Protein AF-A0A661P153-F1 (afdb_monomer)

Sequence (189 aa):
MDIILSEADSEIFELLLNVVQIDEQINGIKKAMRARNAKKKALNEKIRRLRDALANSSAKDPDDLVYVAGGLKSPGDQAKSIYADNKEKQHNLEKEWKDNYYGPEFLNGVNPHASDEKLNEMGYFRMKEVEAELENLKTQLDDLNTGSQLEMLTLQQLHNYRNQNTVGATNLLSTRHRTAMKILEGWKG

pLDDT: mean 75.72, std 19.64, range [34.59, 96.12]

Structure (mmCIF, N/CA/C/O backbone):
data_AF-A0A661P153-F1
#
_entry.id   AF-A0A661P153-F1
#
loop_
_atom_site.group_PDB
_atom_site.id
_atom_site.type_symbol
_atom_site.label_atom_id
_atom_site.label_alt_id
_atom_site.label_comp_id
_atom_site.label_asym_id
_atom_site.label_entity_id
_atom_site.label_seq_id
_atom_site.pdbx_PDB_ins_code
_atom_site.Cartn_x
_atom_site.Cartn_y
_atom_site.Cartn_z
_atom_site.occupancy
_atom_site.B_iso_or_equiv
_atom_site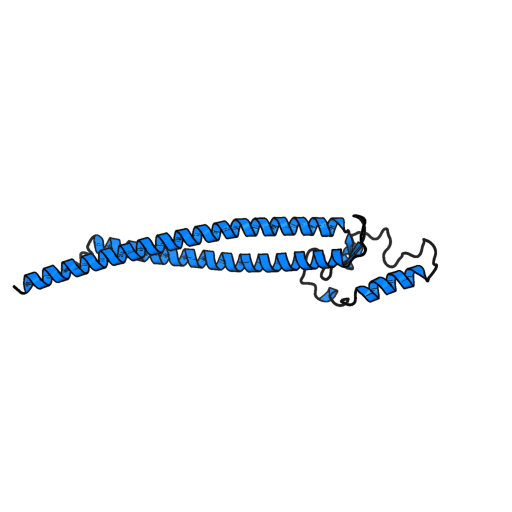.auth_seq_id
_atom_site.auth_comp_id
_atom_site.auth_asym_id
_atom_site.auth_atom_id
_atom_site.pdbx_PDB_model_num
ATOM 1 N N . MET A 1 1 ? 44.962 -3.590 -34.228 1.00 40.31 1 MET A N 1
ATOM 2 C CA . MET A 1 1 ? 43.585 -3.374 -34.712 1.00 40.31 1 MET A CA 1
ATOM 3 C C . MET A 1 1 ? 42.781 -3.097 -33.465 1.00 40.31 1 MET A C 1
ATOM 5 O O . MET A 1 1 ? 42.304 -4.028 -32.829 1.00 40.31 1 MET A O 1
ATOM 9 N N . ASP A 1 2 ? 42.821 -1.843 -33.023 1.00 37.75 2 ASP A N 1
ATOM 10 C CA . ASP A 1 2 ? 42.196 -1.448 -31.768 1.00 37.75 2 ASP A CA 1
ATOM 11 C C . ASP A 1 2 ? 40.685 -1.538 -31.928 1.00 37.75 2 ASP A C 1
ATOM 13 O O . ASP A 1 2 ? 40.119 -1.064 -32.916 1.00 37.75 2 ASP A O 1
ATOM 17 N N . ILE A 1 3 ? 40.047 -2.216 -30.978 1.00 44.72 3 ILE A N 1
ATOM 18 C CA . ILE A 1 3 ? 38.597 -2.315 -30.883 1.00 44.72 3 ILE A CA 1
ATOM 19 C C . ILE A 1 3 ? 38.113 -0.921 -30.485 1.00 44.72 3 ILE A C 1
ATOM 21 O O . ILE A 1 3 ? 37.990 -0.599 -29.307 1.00 44.72 3 ILE A O 1
ATOM 25 N N . ILE A 1 4 ? 37.885 -0.064 -31.478 1.00 49.19 4 ILE A N 1
ATOM 26 C CA . ILE A 1 4 ? 37.091 1.142 -31.291 1.00 49.19 4 ILE A CA 1
ATOM 27 C C . ILE A 1 4 ? 35.664 0.633 -31.098 1.00 49.19 4 ILE A C 1
ATOM 29 O O . ILE A 1 4 ? 34.949 0.394 -32.071 1.00 49.19 4 ILE A O 1
ATOM 33 N N . LEU A 1 5 ? 35.270 0.407 -29.840 1.00 53.66 5 LEU A N 1
ATOM 34 C CA . LEU A 1 5 ? 33.863 0.489 -29.459 1.00 53.66 5 LEU A CA 1
ATOM 35 C C . LEU A 1 5 ? 33.395 1.840 -29.982 1.00 53.66 5 LEU A C 1
ATOM 37 O O . LEU A 1 5 ? 33.849 2.890 -29.526 1.00 53.66 5 LEU A O 1
ATOM 41 N N . SER A 1 6 ? 32.619 1.809 -31.056 1.00 74.50 6 SER A N 1
ATOM 42 C CA . SER A 1 6 ? 32.211 3.039 -31.706 1.00 74.50 6 SER A CA 1
ATOM 43 C C . SER A 1 6 ? 31.232 3.770 -30.790 1.00 74.50 6 SER A C 1
ATOM 45 O O . SER A 1 6 ? 30.559 3.144 -29.979 1.00 74.50 6 SER A O 1
ATOM 47 N N . GLU A 1 7 ? 31.125 5.087 -30.927 1.00 78.19 7 GLU A N 1
ATOM 48 C CA . GLU A 1 7 ? 30.277 5.940 -30.080 1.00 78.19 7 GLU A CA 1
ATOM 49 C C . GLU A 1 7 ? 28.854 5.386 -29.871 1.00 78.19 7 GLU A C 1
ATOM 51 O O . GLU A 1 7 ? 28.344 5.395 -28.756 1.00 78.19 7 GLU A O 1
ATOM 56 N N . ALA A 1 8 ? 28.250 4.776 -30.898 1.00 76.94 8 ALA A N 1
ATOM 57 C CA . ALA A 1 8 ? 26.918 4.186 -30.744 1.00 76.94 8 ALA A CA 1
ATOM 58 C C . ALA A 1 8 ? 26.893 2.801 -30.065 1.00 76.94 8 ALA A C 1
ATOM 60 O O . ALA A 1 8 ? 25.837 2.399 -29.591 1.00 76.94 8 ALA A O 1
ATOM 61 N N . ASP A 1 9 ? 28.001 2.055 -30.012 1.00 81.31 9 ASP A N 1
ATOM 62 C CA . ASP A 1 9 ? 28.076 0.840 -29.184 1.00 81.31 9 ASP A CA 1
ATOM 63 C C . ASP A 1 9 ? 28.108 1.220 -27.696 1.00 81.31 9 ASP A C 1
ATOM 65 O O . ASP A 1 9 ? 27.452 0.569 -26.882 1.00 81.31 9 ASP A O 1
ATOM 69 N N . SER A 1 10 ? 28.792 2.321 -27.359 1.00 86.50 10 SER A N 1
ATOM 70 C CA . SER A 1 10 ? 28.737 2.930 -26.024 1.00 86.50 10 SER A CA 1
ATOM 71 C C . SER A 1 10 ? 27.325 3.418 -25.690 1.00 86.50 10 SER A C 1
ATOM 73 O O . SER A 1 10 ? 26.814 3.097 -24.622 1.00 86.50 10 SER A O 1
ATOM 75 N N . GLU A 1 11 ? 26.647 4.094 -26.624 1.00 89.19 11 GLU A N 1
ATOM 76 C CA . GLU A 1 11 ? 25.259 4.553 -26.446 1.00 89.19 11 GLU A CA 1
ATOM 77 C C . GLU A 1 11 ? 24.277 3.383 -26.232 1.00 89.19 11 GLU A C 1
ATOM 79 O O . GLU A 1 11 ? 23.422 3.426 -25.347 1.00 89.19 11 GLU A O 1
ATOM 84 N N . ILE A 1 12 ? 24.425 2.283 -26.985 1.00 90.06 12 ILE A N 1
ATOM 85 C CA . ILE A 1 12 ? 23.641 1.057 -26.761 1.00 90.06 12 ILE A CA 1
ATOM 86 C C . ILE A 1 12 ? 23.901 0.506 -25.354 1.00 90.06 12 ILE A C 1
ATOM 88 O O . ILE A 1 12 ? 22.955 0.114 -24.665 1.00 90.06 12 ILE A O 1
ATOM 92 N N . PHE A 1 13 ? 25.163 0.468 -24.921 1.00 89.38 13 PHE A N 1
ATOM 93 C CA . PHE A 1 13 ? 25.527 -0.043 -23.603 1.00 89.38 13 PHE A CA 1
ATOM 94 C C . PHE A 1 13 ? 24.940 0.816 -22.476 1.00 89.38 13 PHE A C 1
ATOM 96 O O . PHE A 1 13 ? 24.400 0.270 -21.515 1.00 89.38 13 PHE A O 1
ATOM 103 N N . GLU A 1 14 ? 24.966 2.142 -22.615 1.00 92.88 14 GLU A N 1
ATOM 104 C CA . GLU A 1 14 ? 24.343 3.073 -21.670 1.00 92.88 14 GLU A CA 1
ATOM 105 C C . GLU A 1 14 ? 22.828 2.866 -21.571 1.00 92.88 14 GLU A C 1
ATOM 107 O O . GLU A 1 14 ? 22.285 2.766 -20.468 1.00 92.88 14 GLU A O 1
ATOM 112 N N . LEU A 1 15 ? 22.132 2.725 -22.703 1.00 92.25 15 LEU A N 1
ATOM 113 C CA . LEU A 1 15 ? 20.690 2.465 -22.708 1.00 92.25 15 LEU A CA 1
ATOM 114 C C . LEU A 1 15 ? 20.344 1.135 -22.027 1.00 92.25 15 LEU A C 1
ATOM 116 O O . LEU A 1 15 ? 19.380 1.069 -21.260 1.00 92.25 15 LEU A O 1
ATOM 120 N N . LEU A 1 16 ? 21.131 0.083 -22.266 1.00 91.50 16 LEU A N 1
ATOM 121 C CA . LEU A 1 16 ? 20.938 -1.216 -21.619 1.00 91.50 16 LEU A CA 1
ATOM 122 C C . LEU A 1 16 ? 21.260 -1.168 -20.121 1.00 91.50 16 LEU A C 1
ATOM 124 O O . LEU A 1 16 ? 20.519 -1.745 -19.324 1.00 91.50 16 LEU A O 1
ATOM 128 N N . LEU A 1 17 ? 22.307 -0.445 -19.720 1.00 94.19 17 LEU A N 1
ATOM 129 C CA . LEU A 1 17 ? 22.638 -0.237 -18.311 1.00 94.19 17 LEU A CA 1
ATOM 130 C C . LEU A 1 17 ? 21.507 0.502 -17.584 1.00 94.19 17 LEU A C 1
ATOM 132 O O . LEU A 1 17 ? 21.099 0.089 -16.497 1.00 94.19 17 LEU A O 1
ATOM 136 N N . ASN A 1 18 ? 20.937 1.531 -18.216 1.00 93.69 18 ASN A N 1
ATOM 137 C CA . ASN A 1 18 ? 19.777 2.242 -17.689 1.00 93.69 18 ASN A CA 1
ATOM 138 C C . ASN A 1 18 ? 18.576 1.302 -17.506 1.00 93.69 18 ASN A C 1
ATOM 140 O O . ASN A 1 18 ? 17.900 1.378 -16.483 1.00 93.69 18 ASN A O 1
ATOM 144 N N . VAL A 1 19 ? 18.315 0.378 -18.442 1.00 94.00 19 VAL A N 1
ATOM 145 C CA . VAL A 1 19 ? 17.250 -0.635 -18.286 1.00 94.00 19 VAL A CA 1
ATOM 146 C C . VAL A 1 19 ? 17.468 -1.495 -17.040 1.00 94.00 19 VAL A C 1
ATOM 148 O O . VAL A 1 19 ? 16.518 -1.698 -16.284 1.00 94.00 19 VAL A O 1
ATOM 151 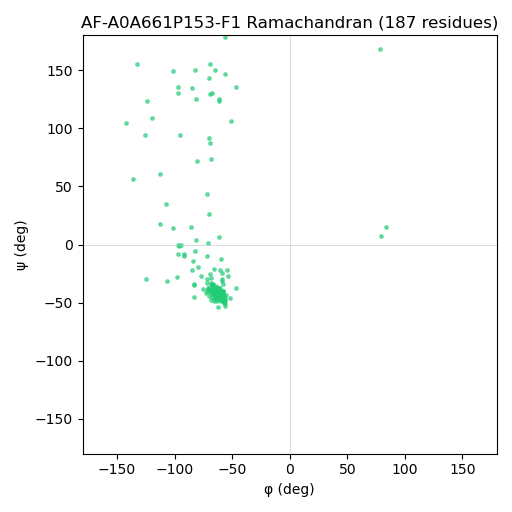N N . VAL A 1 20 ? 18.698 -1.951 -16.786 1.00 94.44 20 VAL A N 1
ATOM 152 C CA . VAL A 1 20 ? 19.019 -2.757 -15.594 1.00 94.44 20 VAL A CA 1
ATOM 153 C C . VAL A 1 20 ? 18.754 -1.969 -14.308 1.00 94.44 20 VAL A C 1
ATOM 155 O O . VAL A 1 20 ? 18.076 -2.470 -13.411 1.00 94.44 20 VAL A O 1
ATOM 158 N N . GLN A 1 21 ? 19.208 -0.715 -14.237 1.00 94.69 21 GLN A N 1
ATOM 159 C CA . GLN A 1 21 ? 18.973 0.149 -13.073 1.00 94.69 21 GLN A CA 1
ATOM 160 C C . GLN A 1 21 ? 17.478 0.411 -12.835 1.00 94.69 21 GLN A C 1
ATOM 162 O O . GLN A 1 21 ? 17.004 0.391 -11.697 1.00 94.69 21 GLN A O 1
ATOM 167 N N . ILE A 1 22 ? 16.707 0.617 -13.905 1.00 94.50 22 ILE A N 1
ATOM 168 C CA . ILE A 1 22 ? 15.253 0.793 -13.813 1.00 94.50 22 ILE A CA 1
ATOM 169 C C . ILE A 1 22 ? 14.581 -0.487 -13.306 1.00 94.50 22 ILE A C 1
ATOM 171 O O . ILE A 1 22 ? 13.680 -0.414 -12.469 1.00 94.50 22 ILE A O 1
ATOM 175 N N . ASP A 1 23 ? 15.015 -1.662 -13.769 1.00 95.69 23 ASP A N 1
ATOM 176 C CA . ASP A 1 23 ? 14.470 -2.944 -13.317 1.00 95.69 23 ASP A CA 1
ATOM 177 C C . ASP A 1 23 ? 14.726 -3.171 -11.813 1.00 95.69 23 ASP A C 1
ATOM 179 O O . ASP A 1 23 ? 13.830 -3.631 -11.094 1.00 95.69 23 ASP A O 1
ATOM 183 N N . GLU A 1 24 ? 15.890 -2.769 -11.295 1.00 96.06 24 GLU A N 1
ATOM 184 C CA . GLU A 1 24 ? 16.171 -2.766 -9.853 1.00 96.06 24 GLU A CA 1
ATOM 185 C C . GLU A 1 24 ? 15.222 -1.839 -9.078 1.00 96.06 24 GLU A C 1
ATOM 187 O O . GLU A 1 24 ? 14.625 -2.256 -8.077 1.00 96.06 24 GLU A O 1
ATOM 192 N N . GLN A 1 25 ? 15.008 -0.613 -9.564 1.00 95.44 25 GLN A N 1
ATOM 193 C CA . GLN A 1 25 ? 14.082 0.345 -8.949 1.00 95.44 25 GLN A CA 1
ATOM 194 C C . GLN A 1 25 ? 12.634 -0.169 -8.950 1.00 95.44 25 GLN A C 1
ATOM 196 O O . GLN A 1 25 ? 11.958 -0.127 -7.917 1.00 95.44 25 GLN A O 1
ATOM 201 N N . ILE A 1 26 ? 12.163 -0.722 -10.074 1.00 96.12 26 ILE A N 1
ATOM 202 C CA . ILE A 1 26 ? 10.831 -1.334 -10.195 1.00 96.12 26 ILE A CA 1
ATOM 203 C C . ILE A 1 26 ? 10.670 -2.460 -9.168 1.00 96.12 26 ILE A C 1
ATOM 205 O O . ILE A 1 26 ? 9.634 -2.556 -8.502 1.00 96.12 26 ILE A O 1
ATOM 209 N N . ASN A 1 27 ? 11.684 -3.312 -9.008 1.00 95.12 27 ASN A N 1
ATOM 210 C CA . ASN A 1 27 ? 11.654 -4.400 -8.033 1.00 95.12 27 ASN A CA 1
ATOM 211 C C . ASN A 1 27 ? 11.618 -3.883 -6.588 1.00 95.12 27 ASN A C 1
ATOM 213 O O . ASN A 1 27 ? 10.858 -4.414 -5.768 1.00 95.12 27 ASN A O 1
ATOM 217 N N . GLY A 1 28 ? 12.366 -2.818 -6.288 1.00 94.44 28 GLY A N 1
ATOM 218 C CA . GLY A 1 28 ? 12.316 -2.120 -5.002 1.00 94.44 28 GLY A CA 1
ATOM 219 C C . GLY A 1 28 ? 10.909 -1.616 -4.671 1.00 94.44 28 GLY A C 1
ATOM 220 O O . GLY A 1 28 ? 10.367 -1.939 -3.608 1.00 94.44 28 GLY A O 1
ATOM 221 N N . ILE A 1 29 ? 10.270 -0.918 -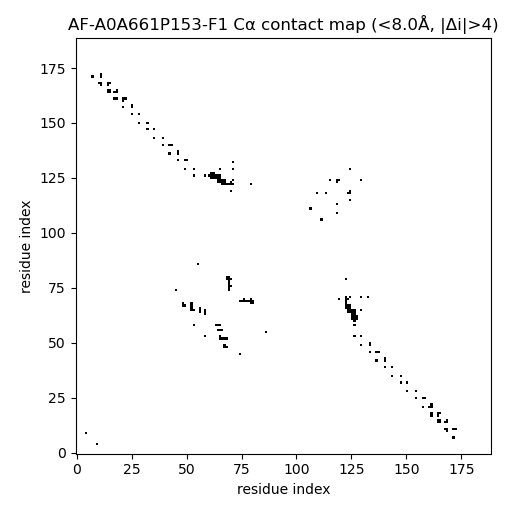5.614 1.00 93.31 29 ILE A N 1
ATOM 222 C CA . ILE A 1 29 ? 8.901 -0.402 -5.451 1.00 93.31 29 ILE A CA 1
ATOM 223 C C . ILE A 1 29 ? 7.899 -1.548 -5.285 1.00 93.31 29 ILE A C 1
ATOM 225 O O . ILE A 1 29 ? 7.078 -1.516 -4.370 1.00 93.31 29 ILE A O 1
ATOM 229 N N . LYS A 1 30 ? 7.989 -2.620 -6.084 1.00 93.75 30 LYS A N 1
ATOM 230 C CA . LYS A 1 30 ? 7.113 -3.798 -5.934 1.00 93.75 30 LYS A CA 1
ATOM 231 C C . LYS A 1 30 ? 7.221 -4.426 -4.544 1.00 93.75 30 LYS A C 1
ATOM 233 O O . LYS A 1 30 ? 6.206 -4.831 -3.971 1.00 93.75 30 LYS A O 1
ATOM 238 N N . LYS A 1 31 ? 8.430 -4.514 -3.981 1.00 94.25 31 LYS A N 1
ATOM 239 C CA . LYS A 1 31 ? 8.641 -5.021 -2.616 1.00 94.25 31 LYS A CA 1
ATOM 240 C C . LYS A 1 31 ? 8.001 -4.095 -1.578 1.00 94.25 31 LYS A C 1
ATOM 242 O O . LYS A 1 31 ? 7.308 -4.590 -0.686 1.00 94.25 31 LYS A O 1
ATOM 247 N N . ALA A 1 32 ? 8.171 -2.781 -1.724 1.00 91.31 32 ALA A N 1
ATOM 248 C CA . ALA A 1 32 ? 7.541 -1.784 -0.858 1.00 91.31 32 ALA A CA 1
ATOM 249 C C . ALA A 1 32 ? 6.004 -1.862 -0.917 1.00 91.31 32 ALA A C 1
ATOM 251 O O . ALA A 1 32 ? 5.361 -1.978 0.127 1.00 91.31 32 ALA A O 1
ATOM 252 N N . MET A 1 33 ? 5.421 -1.941 -2.118 1.00 92.69 33 MET A N 1
ATOM 253 C CA . MET A 1 33 ? 3.976 -2.101 -2.320 1.00 92.69 33 MET A CA 1
ATOM 254 C C . MET A 1 33 ? 3.433 -3.366 -1.643 1.00 92.69 33 MET A C 1
ATOM 256 O O . MET A 1 33 ? 2.383 -3.324 -1.003 1.00 92.69 33 MET A O 1
ATOM 260 N N . ARG A 1 34 ? 4.142 -4.502 -1.731 1.00 91.50 34 ARG A N 1
ATOM 261 C CA . ARG A 1 34 ? 3.743 -5.745 -1.041 1.00 91.50 34 ARG A CA 1
ATOM 262 C C . ARG A 1 34 ? 3.733 -5.573 0.476 1.00 91.50 34 ARG A C 1
ATOM 264 O O . ARG A 1 34 ? 2.755 -5.948 1.120 1.00 91.50 34 ARG A O 1
ATOM 271 N N . ALA A 1 35 ? 4.786 -4.982 1.041 1.00 90.88 35 ALA A N 1
ATOM 272 C CA . ALA A 1 35 ? 4.862 -4.710 2.475 1.00 90.88 35 ALA A CA 1
ATOM 273 C C . ALA A 1 35 ? 3.746 -3.752 2.927 1.00 90.88 35 ALA A C 1
ATOM 275 O O . ALA A 1 35 ? 3.101 -3.973 3.953 1.00 90.88 35 ALA A O 1
ATOM 276 N N . ARG A 1 36 ? 3.462 -2.721 2.128 1.00 91.50 36 ARG A N 1
ATOM 277 C CA . ARG A 1 36 ? 2.379 -1.765 2.365 1.00 91.50 36 ARG A CA 1
ATOM 278 C C . ARG A 1 36 ? 1.004 -2.434 2.310 1.00 91.50 36 ARG A C 1
ATOM 280 O O . ARG A 1 36 ? 0.194 -2.223 3.205 1.00 91.50 36 ARG A O 1
ATOM 287 N N . ASN A 1 37 ? 0.753 -3.293 1.324 1.00 90.06 37 ASN A N 1
ATOM 288 C CA . ASN A 1 37 ? -0.496 -4.050 1.218 1.00 90.06 37 ASN A CA 1
ATOM 289 C C . ASN A 1 37 ? -0.697 -5.006 2.400 1.00 90.06 37 ASN A C 1
ATOM 291 O O . ASN A 1 37 ? -1.814 -5.130 2.899 1.00 90.06 37 ASN A O 1
ATOM 295 N N . ALA A 1 38 ? 0.374 -5.632 2.899 1.00 90.38 38 ALA A N 1
ATOM 296 C CA . ALA A 1 38 ? 0.309 -6.431 4.120 1.00 90.38 38 ALA A CA 1
ATOM 297 C C . ALA A 1 38 ? -0.094 -5.575 5.335 1.00 90.38 38 ALA A C 1
ATOM 299 O O . ALA A 1 38 ? -0.994 -5.964 6.081 1.00 90.38 38 ALA A O 1
ATOM 300 N N . LYS A 1 39 ? 0.491 -4.376 5.485 1.00 90.81 39 LYS A N 1
ATOM 301 C CA . LYS A 1 39 ? 0.094 -3.410 6.526 1.00 90.81 39 LYS A CA 1
ATOM 302 C C . LYS A 1 39 ? -1.373 -2.991 6.391 1.00 90.81 39 LYS A C 1
ATOM 304 O O . LYS A 1 39 ? -2.102 -3.047 7.375 1.00 90.81 39 LYS A O 1
ATOM 309 N N . LYS A 1 40 ? -1.840 -2.656 5.181 1.00 90.75 40 LYS A N 1
ATOM 310 C CA . LYS A 1 40 ? -3.253 -2.318 4.924 1.00 90.75 40 LYS A CA 1
ATOM 311 C C . LYS A 1 40 ? -4.198 -3.450 5.307 1.00 90.75 40 LYS A C 1
ATOM 313 O O . LYS A 1 40 ? -5.212 -3.206 5.947 1.00 90.75 40 LYS A O 1
ATOM 318 N N . LYS A 1 41 ? -3.863 -4.695 4.951 1.00 89.12 41 LYS A N 1
ATOM 319 C CA . LYS A 1 41 ? -4.667 -5.867 5.323 1.00 89.12 41 LYS A CA 1
ATOM 320 C C . LYS A 1 41 ? -4.765 -6.012 6.845 1.00 89.12 41 LYS A C 1
ATOM 322 O O . LYS A 1 41 ? -5.855 -6.246 7.355 1.00 89.12 41 LYS A O 1
ATOM 327 N N . ALA A 1 42 ? -3.654 -5.829 7.560 1.00 88.38 42 ALA A N 1
ATOM 328 C CA . ALA A 1 42 ? -3.638 -5.875 9.020 1.00 88.38 42 ALA A CA 1
ATOM 329 C C . ALA A 1 42 ? -4.483 -4.753 9.654 1.00 88.38 42 ALA A C 1
ATOM 331 O O . ALA A 1 42 ? -5.238 -5.014 10.591 1.00 88.38 42 ALA A O 1
ATOM 332 N N . LEU A 1 43 ? -4.406 -3.529 9.119 1.00 90.06 43 LEU A N 1
ATOM 333 C CA . LEU A 1 43 ? -5.221 -2.398 9.576 1.00 90.06 43 LEU A CA 1
ATOM 334 C C . LEU A 1 43 ? -6.711 -2.618 9.308 1.00 90.06 43 LEU A C 1
ATOM 336 O O . LEU A 1 43 ? -7.515 -2.455 10.219 1.00 90.06 43 LEU A O 1
ATOM 340 N N . ASN A 1 44 ? -7.082 -3.063 8.104 1.00 88.06 44 ASN A N 1
ATOM 341 C CA . ASN A 1 44 ? -8.471 -3.379 7.762 1.00 88.06 44 ASN A CA 1
ATOM 342 C C . ASN A 1 44 ? -9.057 -4.449 8.685 1.00 88.06 44 ASN A C 1
ATOM 344 O O . ASN A 1 44 ? -10.188 -4.313 9.142 1.00 88.06 44 ASN A O 1
ATOM 348 N N . GLU A 1 45 ? -8.281 -5.481 9.014 1.00 88.62 45 GLU A N 1
ATOM 349 C CA . GLU A 1 45 ? -8.715 -6.519 9.949 1.00 88.62 45 GLU A CA 1
ATOM 350 C C . GLU A 1 45 ? -8.854 -5.993 11.387 1.00 88.62 45 GLU A C 1
ATOM 352 O O . GLU A 1 45 ? -9.720 -6.437 12.141 1.00 88.62 45 GLU A O 1
ATOM 357 N N . LYS A 1 46 ? -8.024 -5.026 11.795 1.00 86.19 46 LYS A N 1
ATOM 358 C CA . LYS A 1 46 ? -8.180 -4.341 13.085 1.00 86.19 46 LYS A CA 1
ATOM 359 C C . LYS A 1 46 ? -9.441 -3.469 13.104 1.00 86.19 46 LYS A C 1
ATOM 361 O O . LYS A 1 46 ? -10.238 -3.601 14.026 1.00 86.19 46 LYS A O 1
ATOM 366 N N . ILE A 1 47 ? -9.668 -2.662 12.065 1.00 89.38 47 ILE A N 1
ATOM 367 C CA . ILE A 1 47 ? -10.877 -1.835 11.911 1.00 89.38 47 ILE A CA 1
ATOM 368 C C . ILE A 1 47 ? -12.134 -2.705 11.945 1.00 89.38 47 ILE A C 1
ATOM 370 O O . ILE A 1 47 ? -13.080 -2.384 12.660 1.00 89.38 47 ILE A O 1
ATOM 374 N N . ARG A 1 48 ? -12.141 -3.816 11.199 1.00 88.44 48 ARG A N 1
ATOM 375 C CA . ARG A 1 48 ? -13.269 -4.751 11.158 1.00 88.44 48 ARG A CA 1
ATOM 376 C C . ARG A 1 48 ? -13.613 -5.262 12.555 1.00 88.44 48 ARG A C 1
ATOM 378 O O . ARG A 1 48 ? -14.754 -5.141 12.970 1.00 88.44 48 ARG A O 1
ATOM 385 N N . ARG A 1 49 ? -12.620 -5.738 13.311 1.00 85.75 49 ARG A N 1
ATOM 386 C CA . ARG A 1 49 ? -12.834 -6.239 14.678 1.00 85.75 49 ARG A CA 1
ATOM 387 C C . ARG A 1 49 ? -13.339 -5.175 15.647 1.00 85.75 49 ARG A C 1
ATOM 389 O O . ARG A 1 49 ? -14.215 -5.477 16.444 1.00 85.75 49 ARG A O 1
ATOM 396 N N . LEU A 1 50 ? -12.816 -3.949 15.587 1.00 86.75 50 LEU A N 1
ATOM 397 C CA . LEU A 1 50 ? -13.300 -2.862 16.445 1.00 86.75 50 LEU A CA 1
ATOM 398 C C . LEU A 1 50 ? -14.739 -2.458 16.089 1.00 86.75 50 LEU A C 1
ATOM 400 O O . LEU A 1 50 ? -15.540 -2.204 16.982 1.00 86.75 50 LEU A O 1
ATOM 404 N N . ARG A 1 51 ? -15.101 -2.465 14.799 1.00 87.88 51 ARG A N 1
ATOM 405 C CA . ARG A 1 51 ? -16.494 -2.266 14.367 1.00 87.88 51 ARG A CA 1
ATOM 406 C C . ARG A 1 51 ? -17.405 -3.390 14.839 1.00 87.88 51 ARG A C 1
ATOM 408 O O . ARG A 1 51 ? -18.490 -3.105 15.326 1.00 87.88 51 ARG A O 1
ATOM 415 N N . ASP A 1 52 ? -16.959 -4.638 14.733 1.00 84.25 52 ASP A N 1
ATOM 416 C CA . ASP A 1 52 ? -17.712 -5.790 15.227 1.00 84.25 52 ASP A CA 1
ATOM 417 C C . ASP A 1 52 ? -17.882 -5.713 16.755 1.00 84.25 52 ASP A C 1
ATOM 419 O O . ASP A 1 52 ? -18.947 -6.042 17.267 1.00 84.25 52 ASP A O 1
ATOM 423 N N . ALA A 1 53 ? -16.873 -5.238 17.493 1.00 80.81 53 ALA A N 1
ATOM 424 C CA . ALA A 1 53 ? -16.958 -5.024 18.938 1.00 80.81 53 ALA A CA 1
ATOM 425 C C . ALA A 1 53 ? -18.005 -3.963 19.311 1.00 80.81 53 ALA A C 1
ATOM 427 O O . ALA A 1 53 ? -18.803 -4.199 20.212 1.00 80.81 53 ALA A O 1
ATOM 428 N N . LEU A 1 54 ? -18.047 -2.837 18.589 1.00 82.56 54 LEU A N 1
ATOM 429 C CA . LEU A 1 54 ? -19.067 -1.799 18.781 1.00 82.56 54 LEU A CA 1
ATOM 430 C C . LEU A 1 54 ? -20.467 -2.261 18.363 1.00 82.56 54 LEU A C 1
ATOM 432 O O . LEU A 1 54 ? -21.439 -1.976 19.042 1.00 82.56 54 LEU A O 1
ATOM 436 N N . ALA A 1 55 ? -20.590 -2.988 17.252 1.00 81.31 55 ALA A N 1
ATOM 437 C CA . ALA A 1 55 ? -21.887 -3.462 16.773 1.00 81.31 55 ALA A CA 1
ATOM 438 C C . ALA A 1 55 ? -22.499 -4.535 17.688 1.00 81.31 55 ALA A C 1
ATOM 440 O O . ALA A 1 55 ? -23.719 -4.679 17.746 1.00 81.31 55 ALA A O 1
ATOM 441 N N . ASN A 1 56 ? -21.650 -5.307 18.372 1.00 76.38 56 ASN A N 1
ATOM 442 C CA . ASN A 1 56 ? -22.074 -6.327 19.324 1.00 76.38 56 ASN A CA 1
ATOM 443 C C . ASN A 1 56 ? -22.176 -5.806 20.762 1.00 76.38 56 ASN A C 1
ATOM 445 O O . ASN A 1 56 ? -22.689 -6.534 21.611 1.00 76.38 56 ASN A O 1
ATOM 449 N N . SER A 1 57 ? -21.696 -4.595 21.054 1.00 73.38 57 SER A N 1
ATOM 450 C CA . SER A 1 57 ? -21.901 -3.984 22.361 1.00 73.38 57 SER A CA 1
ATOM 451 C C . SER A 1 57 ? -23.280 -3.329 22.433 1.00 73.38 57 SER A C 1
ATOM 453 O O . SER A 1 57 ? -23.833 -2.851 21.444 1.00 73.38 57 SER A O 1
ATOM 455 N N . SER A 1 58 ? -23.842 -3.285 23.638 1.00 74.81 58 SER A N 1
ATOM 456 C CA . SER A 1 58 ? -25.050 -2.506 23.940 1.00 74.81 58 SER A CA 1
ATOM 457 C C . SER A 1 58 ? -24.724 -1.046 24.298 1.00 74.81 58 SER A C 1
ATOM 459 O O . SER A 1 58 ? -25.572 -0.364 24.873 1.00 74.81 58 SER A O 1
ATOM 461 N N . ALA A 1 59 ? -23.501 -0.587 24.000 1.00 73.25 59 ALA A N 1
ATOM 462 C CA . ALA A 1 59 ? -22.990 0.729 24.368 1.00 73.25 59 ALA A CA 1
ATOM 463 C C . ALA A 1 59 ? -23.738 1.840 23.616 1.00 73.25 59 ALA A C 1
ATOM 465 O O . ALA A 1 59 ? -23.913 1.775 22.397 1.00 73.25 59 ALA A O 1
ATOM 466 N N . LYS A 1 60 ? -24.194 2.848 24.354 1.00 75.31 60 LYS A N 1
ATOM 467 C CA . LYS A 1 60 ? -24.915 4.022 23.848 1.00 75.31 60 LYS A CA 1
ATOM 468 C C . LYS A 1 60 ? -24.244 5.322 24.265 1.00 75.31 60 LYS A C 1
ATOM 470 O O . LYS A 1 60 ? -24.333 6.295 23.518 1.00 75.31 60 LYS A O 1
ATOM 475 N N . ASP A 1 61 ? -23.579 5.320 25.416 1.00 76.12 61 ASP A N 1
ATOM 476 C CA . ASP A 1 61 ? -22.872 6.471 25.952 1.00 76.12 61 ASP A CA 1
ATOM 477 C C . ASP A 1 61 ? -21.354 6.358 25.717 1.00 76.12 61 ASP A C 1
ATOM 479 O O . ASP A 1 61 ? -20.793 5.260 25.724 1.00 76.12 61 ASP A O 1
ATOM 483 N N . PRO A 1 62 ? -20.634 7.485 25.552 1.00 72.44 62 PRO A N 1
ATOM 484 C CA . PRO A 1 62 ? -19.192 7.475 25.276 1.00 72.44 62 PRO A CA 1
ATOM 485 C C . PRO A 1 62 ? -18.336 6.768 26.341 1.00 72.44 62 PRO A C 1
ATOM 487 O O . PRO A 1 62 ? -17.226 6.315 26.046 1.00 72.44 62 PRO A O 1
ATOM 490 N N . ASP A 1 63 ? -18.837 6.693 27.575 1.00 72.44 63 ASP A N 1
ATOM 491 C CA . ASP A 1 63 ? -18.168 6.051 28.708 1.00 72.44 63 ASP A CA 1
ATOM 492 C C . ASP A 1 63 ? -18.595 4.589 28.917 1.00 72.44 63 ASP A C 1
ATOM 494 O O . ASP A 1 63 ? -18.057 3.917 29.805 1.00 72.44 63 ASP A O 1
ATOM 498 N N . ASP A 1 64 ? -19.505 4.069 28.089 1.00 71.88 64 ASP A N 1
ATOM 499 C CA . ASP A 1 64 ? -19.912 2.669 28.141 1.00 71.88 64 ASP A CA 1
ATOM 500 C C . ASP A 1 64 ? -18.757 1.741 27.774 1.00 71.88 64 ASP A C 1
ATOM 502 O O . ASP A 1 64 ? -17.857 2.071 26.995 1.00 71.88 64 ASP A O 1
ATOM 506 N N . LEU A 1 65 ? -18.790 0.546 28.358 1.00 73.38 65 LEU A N 1
ATOM 507 C CA . LEU A 1 65 ? -17.755 -0.455 28.164 1.00 73.38 65 LEU A CA 1
ATOM 508 C C . LEU A 1 65 ? -18.018 -1.284 26.909 1.00 73.38 65 LEU A C 1
ATOM 510 O O . LEU A 1 65 ? -19.111 -1.799 26.672 1.00 73.38 65 LEU A O 1
ATOM 514 N N . VAL A 1 66 ? -16.958 -1.468 26.135 1.00 74.31 66 VAL A N 1
ATOM 515 C CA . VAL A 1 66 ? -16.932 -2.252 24.908 1.00 74.31 66 VAL A CA 1
ATOM 516 C C . VAL A 1 66 ? -15.847 -3.304 25.052 1.00 74.31 66 VAL A C 1
ATOM 518 O O . VAL A 1 66 ? -14.680 -2.991 25.291 1.00 74.31 66 VAL A O 1
ATOM 521 N N . TYR A 1 67 ? -16.226 -4.568 24.900 1.00 79.25 67 TYR A N 1
ATOM 522 C CA . TYR A 1 67 ? -15.267 -5.662 24.915 1.00 79.25 67 TYR A CA 1
ATOM 523 C C . TYR A 1 67 ? -14.585 -5.803 23.552 1.00 79.25 67 TYR A C 1
ATOM 525 O O . TYR A 1 67 ? -15.248 -5.994 22.531 1.00 79.25 67 TYR A O 1
ATOM 533 N N . VAL A 1 68 ? -13.253 -5.778 23.540 1.00 78.25 68 VAL A N 1
ATOM 534 C CA . VAL A 1 68 ? -12.440 -5.921 22.329 1.00 78.25 68 VAL A CA 1
ATOM 535 C C . VAL A 1 68 ? -11.541 -7.149 22.449 1.00 78.25 68 VAL A C 1
ATOM 537 O O . VAL A 1 68 ? -10.539 -7.156 23.169 1.00 78.25 68 VAL A O 1
ATOM 540 N N . ALA A 1 69 ? -11.864 -8.191 21.681 1.00 70.31 69 ALA A N 1
ATOM 541 C CA . ALA A 1 69 ? -11.082 -9.424 21.643 1.00 70.31 69 ALA A CA 1
ATOM 542 C C . ALA A 1 69 ? -9.646 -9.168 21.142 1.00 70.31 69 ALA A C 1
ATOM 544 O O . ALA A 1 69 ? -9.433 -8.650 20.042 1.00 70.31 69 ALA A O 1
ATOM 545 N N . GLY A 1 70 ? -8.654 -9.557 21.950 1.00 68.38 70 GLY A N 1
ATOM 546 C CA . GLY A 1 70 ? -7.234 -9.296 21.682 1.00 68.38 70 GLY A CA 1
ATOM 547 C C . GLY A 1 70 ? -6.774 -7.872 22.026 1.00 68.38 70 GLY A C 1
ATOM 548 O O . GLY A 1 70 ? -5.636 -7.524 21.743 1.00 68.38 70 GLY A O 1
ATOM 549 N N . GLY A 1 71 ? -7.621 -7.053 22.655 1.00 73.50 71 GLY A N 1
ATOM 550 C CA . GLY A 1 71 ? -7.265 -5.717 23.129 1.00 73.50 71 GLY A CA 1
ATOM 551 C C . GLY A 1 71 ? -7.235 -4.627 22.051 1.00 73.50 71 GLY A C 1
ATOM 552 O O . GLY A 1 71 ? -7.255 -4.886 20.848 1.00 73.50 71 GLY A O 1
ATOM 553 N N . LEU A 1 72 ? -7.158 -3.371 22.502 1.00 74.12 72 LEU A N 1
ATOM 554 C CA . LEU A 1 72 ? -7.248 -2.185 21.642 1.00 74.12 72 LEU A CA 1
ATOM 555 C C . LEU A 1 72 ? -6.013 -1.980 20.743 1.00 74.12 72 LEU A C 1
ATOM 557 O O . LEU A 1 72 ? -6.133 -1.575 19.587 1.00 74.12 72 LEU A O 1
ATOM 561 N N . LYS A 1 73 ? -4.805 -2.265 21.253 1.00 69.94 73 LYS A N 1
ATOM 562 C CA . LYS A 1 73 ? -3.536 -1.927 20.573 1.00 69.94 73 LYS A CA 1
ATOM 563 C C . LYS A 1 73 ? -2.787 -3.119 19.963 1.00 69.94 73 LYS A C 1
ATOM 565 O O . LYS A 1 73 ? -2.171 -2.934 18.915 1.00 69.94 73 LYS A O 1
ATOM 570 N N . SER A 1 74 ? -2.884 -4.323 20.538 1.00 59.81 74 SER A N 1
ATOM 571 C CA . SER A 1 74 ? -2.032 -5.471 20.170 1.00 59.81 74 SER A CA 1
ATOM 572 C C . SER A 1 74 ? -2.826 -6.727 19.793 1.00 59.81 74 SER A C 1
ATOM 574 O O . SER A 1 74 ? -3.106 -7.558 20.645 1.00 59.81 74 SER A O 1
ATOM 576 N N . PRO A 1 75 ? -3.105 -6.952 18.500 1.00 51.84 75 PRO A N 1
ATOM 577 C CA . PRO A 1 75 ? -4.007 -8.008 18.035 1.00 51.84 75 PRO A CA 1
ATOM 578 C C . PRO A 1 75 ? -3.490 -9.453 18.165 1.00 51.84 75 PRO A C 1
ATOM 580 O O . PRO A 1 75 ? -4.178 -10.364 17.711 1.00 51.84 75 PRO A O 1
ATOM 583 N N . GLY A 1 76 ? -2.286 -9.659 18.708 1.00 43.00 76 GLY A N 1
ATOM 584 C CA . GLY A 1 76 ? -1.609 -10.957 18.789 1.00 43.00 76 GLY A CA 1
ATOM 585 C C . GLY A 1 76 ? -1.784 -11.701 20.112 1.00 43.00 76 GLY A C 1
ATOM 586 O O . GLY A 1 76 ? -1.275 -12.811 20.235 1.00 43.00 76 GLY A O 1
ATOM 587 N N . ASP A 1 77 ? -2.490 -11.128 21.088 1.00 45.53 77 ASP A N 1
ATOM 588 C CA . ASP A 1 77 ? -2.653 -11.756 22.398 1.00 45.53 77 ASP A CA 1
ATOM 589 C C . ASP A 1 77 ? -3.762 -12.825 22.340 1.00 45.53 77 ASP A C 1
ATOM 591 O O . ASP A 1 77 ? -4.882 -12.656 22.828 1.00 45.53 77 ASP A O 1
ATOM 595 N N . GLN A 1 78 ? -3.460 -13.944 21.665 1.00 41.62 78 GLN A N 1
ATOM 596 C CA . GLN A 1 78 ? -4.333 -15.122 21.548 1.00 41.62 78 GLN A CA 1
ATOM 597 C C . GLN A 1 78 ? -4.770 -15.657 22.922 1.00 41.62 78 GLN A C 1
ATOM 599 O O . GLN A 1 78 ? -5.834 -16.273 23.021 1.00 41.62 78 GLN A O 1
ATOM 604 N N . ALA A 1 79 ? -4.015 -15.347 23.983 1.00 40.25 79 ALA A N 1
ATOM 605 C CA . ALA A 1 79 ? -4.346 -15.660 25.369 1.00 40.25 79 ALA A CA 1
ATOM 606 C C . ALA A 1 79 ? -5.660 -15.014 25.856 1.00 40.25 79 ALA A C 1
ATOM 608 O O . ALA A 1 79 ? -6.285 -15.536 26.774 1.00 40.25 79 ALA A O 1
ATOM 609 N N . LYS A 1 80 ? -6.137 -13.934 25.216 1.00 43.75 80 LYS A N 1
ATOM 610 C CA . LYS A 1 80 ? -7.430 -13.301 25.544 1.00 43.75 80 LYS A CA 1
ATOM 611 C C . LYS A 1 80 ? -8.590 -13.748 24.645 1.00 43.75 80 LYS A C 1
ATOM 613 O O . LYS A 1 80 ? -9.717 -13.316 24.860 1.00 43.75 80 LYS A O 1
ATOM 618 N N . SER A 1 81 ? -8.348 -14.627 23.664 1.00 38.78 81 SER A N 1
ATOM 619 C CA . SER A 1 81 ? -9.374 -15.104 22.712 1.00 38.78 81 SER A CA 1
ATOM 620 C C . SER A 1 81 ? -10.280 -16.230 23.242 1.00 38.78 81 SER A C 1
ATOM 622 O O . SER A 1 81 ? -11.149 -16.711 22.522 1.00 38.78 81 SER A O 1
ATOM 624 N N . ILE A 1 82 ? -10.125 -16.628 24.511 1.00 41.47 82 ILE A N 1
ATOM 625 C CA . ILE A 1 82 ? -10.827 -17.776 25.119 1.00 41.47 82 ILE A CA 1
ATOM 626 C C . ILE A 1 82 ? -12.333 -17.501 25.362 1.00 41.47 82 ILE A C 1
ATOM 628 O O . ILE A 1 82 ? -13.100 -18.423 25.628 1.00 41.47 82 ILE A O 1
ATOM 632 N N . TYR A 1 83 ? -12.806 -16.260 25.211 1.00 44.22 83 TYR A N 1
ATOM 633 C CA . TYR A 1 83 ? -14.195 -15.875 25.512 1.00 44.22 83 TYR A CA 1
ATOM 634 C C . TYR A 1 83 ? -15.061 -15.607 24.271 1.00 44.22 83 TYR A C 1
ATOM 636 O O . TYR A 1 83 ? -15.951 -14.763 24.299 1.00 44.22 83 TYR A O 1
ATOM 644 N N . ALA A 1 84 ? -14.846 -16.350 23.184 1.00 37.69 84 ALA A N 1
ATOM 645 C CA . ALA A 1 84 ? -15.653 -16.286 21.960 1.00 37.69 84 ALA A CA 1
ATOM 646 C C . ALA A 1 84 ? -17.070 -16.906 22.091 1.00 37.69 84 ALA A C 1
ATOM 648 O O . ALA A 1 84 ? -17.527 -17.577 21.177 1.00 37.69 84 ALA A O 1
ATOM 649 N N . ASP A 1 85 ? -17.769 -16.636 23.198 1.00 42.78 85 ASP A N 1
ATOM 650 C CA . ASP A 1 85 ? -19.212 -16.876 23.387 1.00 42.78 85 ASP A CA 1
ATOM 651 C C . ASP A 1 85 ? -19.834 -15.644 24.072 1.00 42.78 85 ASP A C 1
ATOM 653 O O . ASP A 1 85 ? -20.383 -15.684 25.174 1.00 42.78 85 ASP A O 1
ATOM 657 N N . ASN A 1 86 ? -19.651 -14.479 23.442 1.00 53.03 86 ASN A N 1
ATOM 658 C CA . ASN A 1 86 ? -19.938 -13.186 24.066 1.00 53.03 86 ASN A CA 1
ATOM 659 C C . ASN A 1 86 ? -21.430 -12.887 24.229 1.00 53.03 86 ASN A C 1
ATOM 661 O O . ASN A 1 86 ? -21.797 -12.215 25.179 1.00 53.03 86 ASN A O 1
ATOM 665 N N . LYS A 1 87 ? -22.317 -13.389 23.365 1.00 47.97 87 LYS A N 1
ATOM 666 C CA . LYS A 1 87 ? -23.732 -12.987 23.433 1.00 47.97 87 LYS A CA 1
ATOM 667 C C . LYS A 1 87 ? -24.459 -13.603 24.627 1.00 47.97 87 LYS A C 1
ATOM 669 O O . LYS A 1 87 ? -25.218 -12.922 25.304 1.00 47.97 87 LYS A O 1
ATOM 674 N N . GLU A 1 88 ? -24.195 -14.877 24.900 1.00 42.03 88 GLU A N 1
ATOM 675 C CA . GLU A 1 88 ? -24.841 -15.610 25.988 1.00 42.03 88 GLU A CA 1
ATOM 676 C C . GLU A 1 88 ? -24.156 -15.345 27.331 1.00 42.03 88 GLU A C 1
ATOM 678 O O . GLU A 1 88 ? -24.845 -15.211 28.331 1.00 42.03 88 GLU A O 1
ATOM 683 N N . LYS A 1 89 ? -22.827 -15.153 27.372 1.00 49.84 89 LYS A N 1
ATOM 684 C CA . LYS A 1 89 ? -22.131 -14.766 28.612 1.00 49.84 89 LYS A CA 1
ATOM 685 C C . LYS A 1 89 ? -22.402 -13.324 29.017 1.00 49.84 89 LYS A C 1
ATOM 687 O O . LYS A 1 89 ? -22.602 -13.088 30.198 1.00 49.84 89 LYS A O 1
ATOM 692 N N . GLN A 1 90 ? -22.455 -12.378 28.079 1.00 50.28 90 GLN A N 1
ATOM 693 C CA . GLN A 1 90 ? -22.779 -10.983 28.389 1.00 50.28 90 GLN A CA 1
ATOM 694 C C . GLN A 1 90 ? -24.250 -10.844 28.803 1.00 50.28 90 GLN A C 1
ATOM 696 O O . GLN A 1 90 ? -24.532 -10.202 29.805 1.00 50.28 90 GLN A O 1
ATOM 701 N N . HIS A 1 91 ? -25.170 -11.549 28.130 1.00 47.69 91 HIS A N 1
ATOM 702 C CA . HIS A 1 91 ? -26.577 -11.616 28.536 1.00 47.69 91 HIS A CA 1
ATOM 703 C C . HIS A 1 91 ? -26.783 -12.367 29.863 1.00 47.69 91 HIS A C 1
ATOM 705 O O . HIS A 1 91 ? -27.574 -11.922 30.685 1.00 47.69 91 HIS A O 1
ATOM 711 N N . ASN A 1 92 ? -26.089 -13.482 30.113 1.00 47.19 92 ASN A N 1
ATOM 712 C CA . ASN A 1 92 ? -26.202 -14.214 31.379 1.00 47.19 92 ASN A CA 1
ATOM 713 C C . ASN A 1 92 ? -25.540 -13.460 32.532 1.00 47.19 92 ASN A C 1
ATOM 715 O O . ASN A 1 92 ? -26.091 -13.484 33.622 1.00 47.19 92 ASN A O 1
ATOM 719 N N . LEU A 1 93 ? -24.450 -12.722 32.291 1.00 49.06 93 LEU A N 1
ATOM 720 C CA . LEU A 1 93 ? -23.903 -11.768 33.257 1.00 49.06 93 LEU A CA 1
ATOM 721 C C . LEU A 1 93 ? -24.923 -10.660 33.533 1.00 49.06 93 LEU A C 1
ATOM 723 O O . LEU A 1 93 ? -25.335 -10.495 34.669 1.00 49.06 93 LEU A O 1
ATOM 727 N N . GLU A 1 94 ? -25.436 -9.970 32.514 1.00 49.16 94 GLU A N 1
ATOM 728 C CA . GLU A 1 94 ? -26.455 -8.924 32.698 1.00 49.16 94 GLU A CA 1
ATOM 729 C C . GLU A 1 94 ? -27.743 -9.433 33.380 1.00 49.16 94 GLU A C 1
ATOM 731 O O . GLU A 1 94 ? -28.401 -8.678 34.101 1.00 49.16 94 GLU A O 1
ATOM 736 N N . LYS A 1 95 ? -28.113 -10.704 33.173 1.00 46.19 95 LYS A N 1
ATOM 737 C CA . LYS A 1 95 ? -29.314 -11.333 33.742 1.00 46.19 95 LYS A CA 1
ATOM 738 C C . LYS A 1 95 ? -29.098 -11.851 35.169 1.00 46.19 95 LYS A C 1
ATOM 740 O O . LYS A 1 95 ? -29.912 -11.538 36.032 1.00 46.19 95 LYS A O 1
ATOM 745 N N . GLU A 1 96 ? -27.987 -12.536 35.459 1.00 43.94 96 GLU A N 1
ATOM 746 C CA . GLU A 1 96 ? -27.592 -12.886 36.838 1.00 43.94 96 GLU A CA 1
ATOM 747 C C . GLU A 1 96 ? -27.419 -11.632 37.711 1.00 43.94 96 GLU A C 1
ATOM 749 O O . GLU A 1 96 ? -27.679 -11.677 38.911 1.00 43.94 96 GLU A O 1
ATOM 754 N N . TRP A 1 97 ? -27.037 -10.499 37.111 1.00 45.97 97 TRP A N 1
ATOM 755 C CA . TRP A 1 97 ? -26.872 -9.210 37.790 1.00 45.97 97 TRP A CA 1
ATOM 756 C C . TRP A 1 97 ? -28.190 -8.492 38.101 1.00 45.97 97 TRP A C 1
ATOM 758 O O . TRP A 1 97 ? -28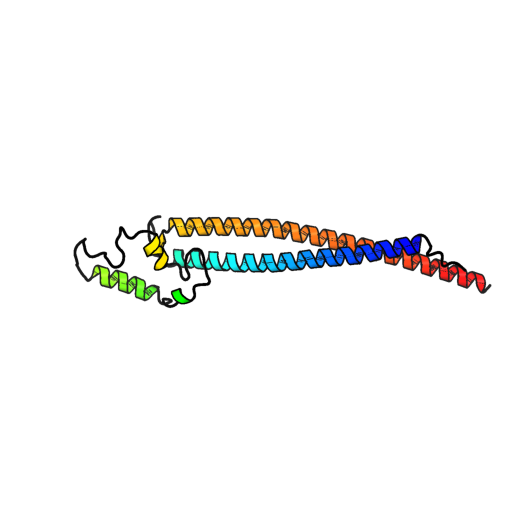.243 -7.707 39.045 1.00 45.97 97 TRP A O 1
ATOM 768 N N . LYS A 1 98 ? -29.251 -8.732 37.322 1.00 46.84 98 LYS A N 1
ATOM 769 C CA . LYS A 1 98 ? -30.587 -8.167 37.583 1.00 46.84 98 LYS A CA 1
ATOM 770 C C . LYS A 1 98 ? -31.380 -8.977 38.602 1.00 46.84 98 LYS A C 1
ATOM 772 O O . LYS A 1 98 ? -32.136 -8.387 39.371 1.00 46.84 98 LYS A O 1
ATOM 777 N N . ASP A 1 99 ? -31.207 -10.296 38.603 1.00 47.75 99 ASP A N 1
ATOM 778 C CA . ASP A 1 99 ? -32.000 -11.201 39.439 1.00 47.75 99 ASP A CA 1
ATOM 779 C C . ASP A 1 99 ? -31.427 -11.355 40.867 1.00 47.75 99 ASP A C 1
ATOM 781 O O . ASP A 1 99 ? -32.179 -11.644 41.799 1.00 47.75 99 ASP A O 1
ATOM 785 N N . ASN A 1 100 ? -30.132 -11.083 41.087 1.00 41.97 100 ASN A N 1
ATOM 786 C CA . ASN A 1 100 ? -29.526 -11.045 42.424 1.00 41.97 100 ASN A CA 1
ATOM 787 C C . ASN A 1 100 ? -29.477 -9.615 42.984 1.00 41.97 100 ASN A C 1
ATOM 789 O O . ASN A 1 100 ? -28.530 -8.862 42.768 1.00 41.97 100 ASN A O 1
ATOM 793 N N . TYR A 1 101 ? -30.506 -9.268 43.759 1.00 44.81 101 TYR A N 1
ATOM 794 C CA . TYR A 1 101 ? -30.652 -8.011 44.495 1.00 44.81 101 TYR A CA 1
ATOM 795 C C . TYR A 1 101 ? -29.631 -7.907 45.647 1.00 44.81 101 TYR A C 1
ATOM 797 O O . TYR A 1 101 ? -29.971 -8.046 46.821 1.00 44.81 101 TYR A O 1
ATOM 805 N N . TYR A 1 102 ? -28.363 -7.665 45.323 1.00 38.94 102 TYR A N 1
ATOM 806 C CA . TYR A 1 102 ? -27.395 -7.130 46.275 1.00 38.94 102 TYR A CA 1
ATOM 807 C C . TYR A 1 102 ? -27.307 -5.620 46.054 1.00 38.94 102 TYR A C 1
ATOM 809 O O . TYR A 1 102 ? -27.223 -5.155 44.920 1.00 38.94 102 TYR A O 1
ATOM 817 N N . GLY A 1 103 ? -27.417 -4.856 47.143 1.00 34.59 103 GLY A N 1
ATOM 818 C CA . GLY A 1 103 ? -27.479 -3.395 47.125 1.00 34.59 103 GLY A CA 1
ATOM 819 C C . GLY A 1 103 ? -26.284 -2.724 46.425 1.00 34.59 103 GLY A C 1
ATOM 820 O O . GLY A 1 103 ? -25.348 -3.401 45.997 1.00 34.59 103 GLY A O 1
ATOM 821 N N . PRO A 1 104 ? -26.273 -1.380 46.344 1.00 36.94 104 PRO A N 1
ATOM 822 C CA . PRO A 1 104 ? -25.333 -0.589 45.530 1.00 36.94 104 PRO A CA 1
ATOM 823 C C . PRO A 1 104 ? -23.835 -0.738 45.888 1.00 36.94 104 PRO A C 1
ATOM 825 O O . PRO A 1 104 ? -22.989 -0.065 45.311 1.00 36.94 104 PRO A O 1
ATOM 828 N N . GLU A 1 105 ? -23.492 -1.647 46.799 1.00 37.03 105 GLU A N 1
ATOM 829 C CA . GLU A 1 105 ? -22.148 -1.994 47.261 1.00 37.03 105 GLU A CA 1
ATOM 830 C C . GLU A 1 105 ? -21.557 -3.236 46.546 1.00 37.03 105 GLU A C 1
ATOM 832 O O . GLU A 1 105 ? -20.367 -3.520 46.689 1.00 37.03 105 GLU A O 1
ATOM 837 N N . PHE A 1 106 ? -22.345 -3.957 45.732 1.00 34.81 106 PHE A N 1
ATOM 838 C CA . PHE A 1 106 ? -21.969 -5.252 45.130 1.00 34.81 106 PHE A CA 1
ATOM 839 C C . PHE A 1 106 ? -21.781 -5.262 43.600 1.00 34.81 106 PHE A C 1
ATOM 841 O O . PHE A 1 106 ? -21.665 -6.327 43.000 1.00 34.81 106 PHE A O 1
ATOM 848 N N . LEU A 1 107 ? -21.602 -4.102 42.961 1.00 40.31 107 LEU A N 1
ATOM 849 C CA . LEU A 1 107 ? -21.082 -3.990 41.580 1.00 40.31 107 LEU A CA 1
ATOM 850 C C . LEU A 1 107 ? -19.577 -4.356 41.458 1.00 40.31 107 LEU A C 1
ATOM 852 O O . LEU A 1 107 ? -18.875 -3.863 40.583 1.00 40.31 107 LEU A O 1
ATOM 856 N N . ASN A 1 108 ? -19.031 -5.200 42.338 1.00 41.66 108 ASN A N 1
ATOM 857 C CA . ASN A 1 108 ? -17.585 -5.375 42.530 1.00 41.66 108 ASN A CA 1
ATOM 858 C C . ASN A 1 108 ? -17.062 -6.756 42.097 1.00 41.66 108 ASN A C 1
ATOM 860 O O . ASN A 1 108 ? -16.455 -7.489 42.871 1.00 41.66 108 ASN A O 1
ATOM 864 N N . G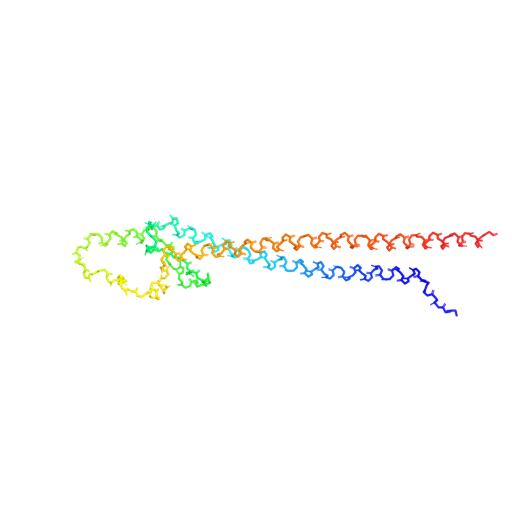LY A 1 109 ? -17.240 -7.071 40.814 1.00 40.94 109 GLY A N 1
ATOM 865 C CA . GLY A 1 109 ? -16.239 -7.829 40.045 1.00 40.94 109 GLY A CA 1
ATOM 866 C C . GLY A 1 109 ? -15.340 -6.905 39.214 1.00 40.94 109 GLY A C 1
ATOM 867 O O . GLY A 1 109 ? -14.167 -7.199 39.001 1.00 40.94 109 GLY A O 1
ATOM 868 N N . VAL A 1 110 ? -15.867 -5.738 38.830 1.00 42.78 110 VAL A N 1
ATOM 869 C CA . VAL A 1 110 ? -15.100 -4.592 38.344 1.00 42.78 110 VAL A CA 1
ATOM 870 C C . VAL A 1 110 ? -15.764 -3.339 38.899 1.00 42.78 110 VAL A C 1
ATOM 872 O O . VAL A 1 110 ? -16.842 -2.948 38.468 1.00 42.78 110 VAL A O 1
ATOM 875 N N . ASN A 1 111 ? -15.118 -2.756 39.902 1.00 41.06 111 ASN A N 1
ATOM 876 C CA . ASN A 1 111 ? -15.515 -1.514 40.551 1.00 41.06 111 ASN A CA 1
ATOM 877 C C . ASN A 1 111 ? -15.870 -0.443 39.493 1.00 41.06 111 ASN A C 1
ATOM 879 O O . ASN A 1 111 ? -15.102 -0.275 38.549 1.00 41.06 111 ASN A O 1
ATOM 883 N N . PRO A 1 112 ? -16.960 0.333 39.617 1.00 41.25 112 PRO A N 1
ATOM 884 C CA . PRO A 1 112 ? -17.157 1.537 38.799 1.00 41.25 112 PRO A CA 1
ATOM 885 C C . PRO A 1 112 ? -16.029 2.580 38.987 1.00 41.25 112 PRO A C 1
ATOM 887 O O . PRO A 1 112 ? -15.889 3.490 38.174 1.00 41.25 112 PRO A O 1
ATOM 890 N N . HIS A 1 113 ? -15.183 2.412 40.014 1.00 42.31 113 HIS A N 1
ATOM 891 C CA . HIS A 1 113 ? -13.887 3.080 40.202 1.00 42.31 113 HIS A CA 1
ATOM 892 C C . HIS A 1 113 ? -12.665 2.217 39.833 1.00 42.31 113 HIS A C 1
ATOM 894 O O . HIS A 1 113 ? -11.544 2.527 40.241 1.00 42.31 113 HIS A O 1
ATOM 900 N N . ALA A 1 114 ? -12.841 1.101 39.124 1.00 52.03 114 ALA A N 1
ATOM 901 C CA . ALA A 1 114 ? -11.721 0.345 38.586 1.00 52.03 114 ALA A CA 1
ATOM 902 C C . ALA A 1 114 ? -10.976 1.265 37.625 1.00 52.03 114 ALA A C 1
ATOM 904 O O . ALA A 1 114 ? -11.580 1.846 36.723 1.00 52.03 114 ALA A O 1
ATOM 905 N N . SER A 1 115 ? -9.675 1.425 37.859 1.00 62.69 115 SER A N 1
ATOM 906 C CA . SER A 1 115 ? -8.835 2.194 36.955 1.00 62.69 115 SER A CA 1
ATOM 907 C C . SER A 1 115 ? -8.940 1.606 35.551 1.00 62.69 115 SER A C 1
ATOM 909 O O . SER A 1 115 ? -9.068 0.387 35.387 1.00 62.69 115 SER A O 1
ATOM 911 N N . ASP A 1 116 ? -8.858 2.467 34.538 1.00 68.00 116 ASP A N 1
ATOM 912 C CA . ASP A 1 116 ? -8.910 2.046 33.135 1.00 68.00 116 ASP A CA 1
ATOM 913 C C . ASP A 1 116 ? -7.864 0.953 32.838 1.00 68.00 116 ASP A C 1
ATOM 915 O O . ASP A 1 116 ? -8.087 0.070 32.023 1.00 68.00 116 ASP A O 1
ATOM 919 N N . GLU A 1 117 ? -6.756 0.919 33.582 1.00 68.94 117 GLU A N 1
ATOM 920 C CA . GLU A 1 117 ? -5.744 -0.143 33.539 1.00 68.94 117 GLU A CA 1
ATOM 921 C C . GLU A 1 117 ? -6.316 -1.544 33.811 1.00 68.94 117 GLU A C 1
ATOM 923 O O . GLU A 1 117 ? -6.068 -2.463 33.030 1.00 68.94 117 GLU A O 1
ATOM 928 N N . LYS A 1 118 ? -7.135 -1.716 34.858 1.00 67.25 118 LYS A N 1
ATOM 929 C CA . LYS A 1 118 ? -7.758 -3.014 35.173 1.00 67.25 118 LYS A CA 1
ATOM 930 C C . LYS A 1 118 ? -8.808 -3.415 34.140 1.00 67.25 118 LYS A C 1
ATOM 932 O O . LYS A 1 118 ? -8.919 -4.591 33.799 1.00 67.25 118 LYS A O 1
ATOM 937 N N . LEU A 1 119 ? -9.565 -2.447 33.624 1.00 66.31 119 LEU A N 1
ATOM 938 C CA . LEU A 1 119 ? -10.527 -2.678 32.541 1.00 66.31 119 LEU A CA 1
ATOM 939 C C . LEU A 1 119 ? -9.811 -3.156 31.266 1.00 66.31 119 LEU A C 1
ATOM 941 O O . LEU A 1 119 ? -10.186 -4.174 30.674 1.00 66.31 119 LEU A O 1
ATOM 945 N N . ASN A 1 120 ? -8.705 -2.496 30.922 1.00 71.50 120 ASN A N 1
ATOM 946 C CA . ASN A 1 120 ? -7.872 -2.813 29.766 1.00 71.50 120 ASN A CA 1
ATOM 947 C C . ASN A 1 120 ? -7.217 -4.202 29.879 1.00 71.50 120 ASN A C 1
ATOM 949 O O . ASN A 1 120 ? -7.091 -4.922 28.880 1.00 71.50 120 ASN A O 1
ATOM 953 N N . GLU A 1 121 ? -6.826 -4.624 31.087 1.00 71.31 121 GLU A N 1
ATOM 954 C CA . GLU A 1 121 ? -6.341 -5.985 31.350 1.00 71.31 121 GLU A CA 1
ATOM 955 C C . GLU A 1 121 ? -7.402 -7.043 31.025 1.00 71.31 121 GLU A C 1
ATOM 957 O O . GLU A 1 121 ? -7.078 -8.073 30.428 1.00 71.31 121 GLU A O 1
ATOM 962 N N . MET A 1 122 ? -8.672 -6.759 31.308 1.00 66.06 122 MET A N 1
ATOM 963 C CA . MET A 1 122 ? -9.800 -7.648 31.014 1.00 66.06 122 MET A CA 1
ATOM 964 C C . MET A 1 122 ? -10.308 -7.542 29.566 1.00 66.06 122 MET A C 1
ATOM 966 O O . MET A 1 122 ? -11.149 -8.336 29.149 1.00 66.06 122 MET A O 1
ATOM 970 N N . GLY A 1 123 ? -9.775 -6.605 28.775 1.00 72.94 123 GLY A N 1
ATOM 971 C CA . GLY A 1 123 ? -10.161 -6.396 27.377 1.00 72.94 123 GLY A CA 1
ATOM 972 C C . GLY A 1 123 ? -11.408 -5.529 27.190 1.00 72.94 123 GLY A C 1
ATOM 973 O O . GLY A 1 123 ? -11.969 -5.525 26.095 1.00 72.94 123 GLY A O 1
ATOM 974 N N . TYR A 1 124 ? -11.828 -4.804 28.228 1.00 76.31 124 TYR A N 1
ATOM 975 C CA . TYR A 1 124 ? -12.888 -3.804 28.152 1.00 76.31 124 TYR A CA 1
ATOM 976 C C . TYR A 1 124 ? -12.280 -2.415 27.994 1.00 76.31 124 TYR A C 1
ATOM 978 O O . TYR A 1 124 ? -11.337 -2.065 28.696 1.00 76.31 124 TYR A O 1
ATOM 986 N N . PHE A 1 125 ? -12.842 -1.633 27.083 1.00 81.00 125 PHE A N 1
ATOM 987 C CA . PHE A 1 125 ? -12.405 -0.277 26.764 1.00 81.00 125 PHE A CA 1
ATOM 988 C C . PHE A 1 125 ? -13.618 0.642 26.732 1.00 81.00 125 PHE A C 1
ATOM 990 O O . PHE A 1 125 ? -14.735 0.180 26.487 1.00 81.00 125 PHE A O 1
ATOM 997 N N . ARG A 1 126 ? -13.420 1.941 26.953 1.00 81.56 126 ARG A N 1
ATOM 998 C CA . ARG A 1 126 ? -14.516 2.906 26.809 1.00 81.56 126 ARG A CA 1
ATOM 999 C C . ARG A 1 126 ? -14.882 3.043 25.333 1.00 81.56 126 ARG A C 1
ATOM 1001 O O . ARG A 1 126 ? -13.998 3.049 24.474 1.00 81.56 126 ARG A O 1
ATOM 1008 N N . MET A 1 127 ? -16.166 3.213 25.027 1.00 80.94 127 MET A N 1
ATOM 1009 C CA . MET A 1 127 ? -16.648 3.401 23.655 1.00 80.94 127 MET A CA 1
ATOM 1010 C C . MET A 1 127 ? -15.882 4.516 22.935 1.00 80.94 127 MET A C 1
ATOM 1012 O O . MET A 1 127 ? -15.364 4.289 21.842 1.00 80.94 127 MET A O 1
ATOM 1016 N N . LYS A 1 128 ? -15.684 5.664 23.593 1.00 84.50 128 LYS A N 1
ATOM 1017 C CA . LYS A 1 128 ? -14.905 6.788 23.047 1.00 84.50 128 LYS A CA 1
ATOM 1018 C C . LYS A 1 128 ? -13.464 6.423 22.676 1.00 84.50 128 LYS A C 1
ATOM 1020 O O . LYS A 1 128 ? -12.919 6.962 21.718 1.00 84.50 128 LYS A O 1
ATOM 1025 N N . GLU A 1 129 ? -12.829 5.511 23.413 1.00 86.88 129 GLU A N 1
ATOM 1026 C CA . GLU A 1 129 ? -11.457 5.064 23.136 1.00 86.88 129 GLU A CA 1
ATOM 1027 C C . GLU A 1 129 ? -11.418 4.127 21.928 1.00 86.88 129 GLU A C 1
ATOM 1029 O O . GLU A 1 129 ? -10.512 4.215 21.099 1.00 86.88 129 GLU A O 1
ATOM 1034 N N . VAL A 1 130 ? -12.424 3.256 21.804 1.00 86.19 130 VAL A N 1
ATOM 1035 C CA . VAL A 1 130 ? -12.595 2.374 20.643 1.00 86.19 130 VAL A CA 1
ATOM 1036 C C . VAL A 1 130 ? -12.877 3.188 19.379 1.00 86.19 130 VAL A C 1
ATOM 1038 O O . VAL A 1 130 ? -12.287 2.917 18.333 1.00 86.19 130 VAL A O 1
ATOM 1041 N N . GLU A 1 131 ? -13.727 4.210 19.470 1.00 90.00 131 GLU A N 1
ATOM 1042 C CA . GLU A 1 131 ? -14.021 5.137 18.373 1.00 90.00 131 GLU A CA 1
ATOM 1043 C C . GLU A 1 131 ? -12.805 5.982 17.980 1.00 90.00 131 GLU A C 1
ATOM 1045 O O . GLU A 1 131 ? -12.504 6.107 16.791 1.00 90.00 131 GLU A O 1
ATOM 1050 N N . ALA A 1 132 ? -12.061 6.503 18.960 1.00 91.75 132 ALA A N 1
ATOM 1051 C CA . ALA A 1 132 ? -10.837 7.257 18.708 1.00 91.75 132 ALA A CA 1
ATOM 1052 C C . ALA A 1 132 ? -9.766 6.396 18.021 1.00 91.75 132 ALA A C 1
ATOM 1054 O O . ALA A 1 132 ? -9.131 6.838 17.061 1.00 91.75 132 ALA A O 1
ATOM 1055 N N . GLU A 1 133 ? -9.582 5.149 18.463 1.00 91.38 133 GLU A N 1
ATOM 1056 C CA . GLU A 1 133 ? -8.650 4.226 17.812 1.00 91.38 133 GLU A CA 1
ATOM 1057 C C . GLU A 1 133 ? -9.131 3.843 16.406 1.00 91.38 133 GLU A C 1
ATOM 1059 O O . GLU A 1 133 ? -8.321 3.761 15.484 1.00 91.38 133 GLU A O 1
ATOM 1064 N N . LEU A 1 134 ? -10.438 3.655 16.197 1.00 91.19 134 LEU A N 1
ATOM 1065 C CA . LEU A 1 134 ? -11.000 3.447 14.862 1.00 91.19 134 LEU A CA 1
ATOM 1066 C C . LEU A 1 134 ? -10.686 4.609 13.922 1.00 91.19 134 LEU A C 1
ATOM 1068 O O . LEU A 1 134 ? -10.321 4.368 12.772 1.00 91.19 134 LEU A O 1
ATOM 1072 N N . GLU A 1 135 ? -10.817 5.845 14.396 1.00 93.62 135 GLU A N 1
ATOM 1073 C CA . GLU A 1 135 ? -10.524 7.031 13.597 1.00 93.62 135 GLU A CA 1
ATOM 1074 C C . GLU A 1 135 ? -9.030 7.139 13.275 1.00 93.62 135 GLU A C 1
ATOM 1076 O O . GLU A 1 135 ? -8.657 7.289 12.114 1.00 93.62 135 GLU A O 1
ATOM 1081 N N . ASN A 1 136 ? -8.163 6.920 14.265 1.00 93.25 136 ASN A N 1
ATOM 1082 C CA . ASN A 1 136 ? -6.716 6.845 14.064 1.00 93.25 136 ASN A CA 1
ATOM 1083 C C . ASN A 1 136 ? -6.328 5.789 13.005 1.00 93.25 136 ASN A C 1
ATOM 1085 O O . ASN A 1 136 ? -5.504 6.043 12.124 1.00 93.25 136 ASN A O 1
ATOM 1089 N N . LEU A 1 137 ? -6.944 4.604 13.048 1.00 92.12 137 LEU A N 1
ATOM 1090 C CA . LEU A 1 137 ? -6.681 3.538 12.077 1.00 92.12 137 LEU A CA 1
ATOM 1091 C C . LEU A 1 137 ? -7.171 3.880 10.666 1.00 92.12 137 LEU A C 1
ATOM 1093 O O . LEU A 1 137 ? -6.524 3.469 9.700 1.00 92.12 137 LEU A O 1
ATOM 1097 N N . LYS A 1 138 ? -8.283 4.614 10.525 1.00 91.62 138 LYS A N 1
ATOM 1098 C CA . LYS A 1 138 ? -8.742 5.109 9.217 1.00 91.62 138 LYS A CA 1
ATOM 1099 C C . LYS A 1 138 ? -7.748 6.107 8.635 1.00 91.62 138 LYS A C 1
ATOM 1101 O O . LYS A 1 138 ? -7.332 5.914 7.498 1.00 91.62 138 LYS A O 1
ATOM 1106 N N . THR A 1 139 ? -7.285 7.074 9.426 1.00 93.69 139 THR A N 1
ATOM 1107 C CA . THR A 1 139 ? -6.272 8.047 8.987 1.00 93.69 139 THR A CA 1
ATOM 1108 C C . THR A 1 139 ? -5.004 7.346 8.502 1.00 93.69 139 THR A C 1
ATOM 1110 O O . THR A 1 139 ? -4.524 7.608 7.402 1.00 93.69 139 THR A O 1
ATOM 1113 N N . GLN A 1 140 ? -4.507 6.359 9.256 1.00 92.00 140 GLN A N 1
ATOM 1114 C CA . GLN A 1 140 ? -3.355 5.558 8.825 1.00 92.00 140 GLN A CA 1
ATOM 1115 C C . GLN A 1 140 ? -3.621 4.789 7.522 1.00 92.00 140 GLN A C 1
ATOM 1117 O O . GLN A 1 140 ? -2.723 4.635 6.691 1.00 92.00 140 GLN A O 1
ATOM 1122 N N . LEU A 1 141 ? -4.837 4.269 7.327 1.00 92.31 141 LEU A N 1
ATOM 1123 C CA . LEU A 1 141 ? -5.210 3.584 6.092 1.00 92.31 141 LEU A CA 1
ATOM 1124 C C . LEU A 1 141 ? -5.236 4.551 4.898 1.00 92.31 141 LEU A C 1
ATOM 1126 O O . LEU A 1 141 ? -4.760 4.187 3.819 1.00 92.31 141 LEU A O 1
ATOM 1130 N N . ASP A 1 142 ? -5.733 5.769 5.099 1.00 91.31 142 ASP A N 1
ATOM 1131 C CA . ASP A 1 142 ? -5.800 6.822 4.084 1.00 91.31 142 ASP A CA 1
ATOM 1132 C C . ASP A 1 142 ? -4.405 7.323 3.684 1.00 91.31 142 ASP A C 1
ATOM 1134 O O . ASP A 1 142 ? -4.099 7.421 2.489 1.00 91.31 142 ASP A O 1
ATOM 1138 N N . ASP A 1 143 ? -3.498 7.493 4.647 1.00 91.56 143 ASP A N 1
ATOM 1139 C CA . ASP A 1 143 ? -2.086 7.796 4.383 1.00 91.56 143 ASP A CA 1
ATOM 1140 C C . ASP A 1 143 ? -1.421 6.689 3.551 1.00 91.56 143 ASP A C 1
ATOM 1142 O O . ASP A 1 143 ? -0.709 6.932 2.564 1.00 91.56 143 ASP A O 1
ATOM 1146 N N . LEU A 1 144 ? -1.685 5.425 3.902 1.00 90.94 144 LEU A N 1
ATOM 1147 C CA . LEU A 1 144 ? -1.175 4.288 3.140 1.00 90.94 144 LEU A CA 1
ATOM 1148 C C . LEU A 1 144 ? -1.786 4.218 1.736 1.00 90.94 144 LEU A C 1
ATOM 1150 O O . LEU A 1 144 ? -1.097 3.772 0.813 1.00 90.94 144 LEU A O 1
ATOM 1154 N N . ASN A 1 145 ? -3.046 4.619 1.556 1.00 89.38 145 ASN A N 1
ATOM 1155 C CA . ASN A 1 145 ? -3.709 4.701 0.253 1.00 89.38 145 ASN A CA 1
ATOM 1156 C C . ASN A 1 145 ? -3.071 5.758 -0.636 1.00 89.38 145 ASN A C 1
ATOM 1158 O O . ASN A 1 145 ? -2.677 5.429 -1.758 1.00 89.38 145 ASN A O 1
ATOM 1162 N N . THR A 1 146 ? -2.867 6.958 -0.106 1.00 89.56 146 THR A N 1
ATOM 1163 C CA . THR A 1 146 ? -2.215 8.061 -0.815 1.00 89.56 146 THR A CA 1
ATOM 1164 C C . THR A 1 146 ? -0.815 7.663 -1.280 1.00 89.56 146 THR A C 1
ATOM 1166 O O . THR A 1 146 ? -0.485 7.768 -2.461 1.00 89.56 146 THR A O 1
ATOM 1169 N N . GLY A 1 147 ? 0.000 7.080 -0.395 1.00 88.19 147 GLY A N 1
ATOM 1170 C CA . GLY A 1 147 ? 1.337 6.648 -0.804 1.00 88.19 147 GLY A CA 1
ATOM 1171 C C . GLY A 1 147 ? 1.348 5.448 -1.767 1.00 88.19 147 GLY A C 1
ATOM 1172 O O . GLY A 1 147 ? 2.274 5.336 -2.563 1.00 88.19 147 GLY A O 1
ATOM 1173 N N . SER A 1 148 ? 0.323 4.582 -1.774 1.00 89.00 148 SER A N 1
ATOM 1174 C CA . SER A 1 148 ? 0.191 3.537 -2.810 1.00 89.00 148 SER A CA 1
ATOM 1175 C C . SER A 1 148 ? -0.093 4.109 -4.197 1.00 89.00 148 SER A C 1
ATOM 1177 O O . SER A 1 148 ? 0.359 3.536 -5.187 1.00 89.00 148 SER A O 1
ATOM 1179 N N . GLN A 1 149 ? -0.855 5.202 -4.285 1.00 89.31 149 GLN A N 1
ATOM 1180 C CA . GLN A 1 149 ? -1.131 5.867 -5.561 1.00 89.31 149 GLN A CA 1
ATOM 1181 C C . GLN A 1 149 ? 0.147 6.481 -6.135 1.00 89.31 149 GLN A C 1
ATOM 1183 O O . GLN A 1 149 ? 0.433 6.298 -7.318 1.00 89.31 149 GLN A O 1
ATOM 1188 N N . LEU A 1 150 ? 0.956 7.122 -5.284 1.00 90.62 150 LEU A N 1
ATOM 1189 C CA . LEU A 1 150 ? 2.259 7.655 -5.677 1.00 90.62 150 LEU A CA 1
ATOM 1190 C C . LEU A 1 150 ? 3.189 6.545 -6.194 1.00 90.62 150 LEU A C 1
ATOM 1192 O O . LEU A 1 150 ? 3.732 6.668 -7.286 1.00 90.62 150 LEU A O 1
ATOM 1196 N N . GLU A 1 151 ? 3.314 5.434 -5.459 1.00 91.44 151 GLU A N 1
ATOM 1197 C CA . GLU A 1 151 ? 4.125 4.276 -5.874 1.00 91.44 151 GLU A CA 1
ATOM 1198 C C . GLU A 1 151 ? 3.678 3.709 -7.230 1.00 91.44 151 GLU A C 1
ATOM 1200 O O . GLU A 1 151 ? 4.516 3.349 -8.057 1.00 91.44 151 GLU A O 1
ATOM 1205 N N . MET A 1 152 ? 2.366 3.649 -7.482 1.00 93.44 152 MET A N 1
ATOM 1206 C CA . MET A 1 152 ? 1.819 3.181 -8.757 1.00 93.44 152 MET A CA 1
ATOM 1207 C C . MET A 1 152 ? 2.165 4.129 -9.910 1.00 93.44 152 MET A C 1
ATOM 1209 O O . MET A 1 152 ? 2.557 3.665 -10.980 1.00 93.44 152 MET A O 1
ATOM 1213 N N . LEU A 1 153 ? 2.061 5.441 -9.687 1.00 93.69 153 LEU A N 1
ATOM 1214 C CA . LEU A 1 153 ? 2.430 6.453 -10.673 1.00 93.69 153 LEU A CA 1
ATOM 1215 C C . LEU A 1 153 ? 3.931 6.399 -10.989 1.00 93.69 153 LEU A C 1
ATOM 1217 O O . LEU A 1 153 ? 4.310 6.363 -12.159 1.00 93.69 153 LEU A O 1
ATOM 1221 N N . THR A 1 154 ? 4.786 6.292 -9.968 1.00 93.31 154 THR A N 1
ATOM 1222 C CA . THR A 1 154 ? 6.232 6.107 -10.158 1.00 93.31 154 THR A CA 1
ATOM 1223 C C . THR A 1 154 ? 6.532 4.823 -10.932 1.00 93.31 154 THR A C 1
ATOM 1225 O O . THR A 1 154 ? 7.351 4.827 -11.847 1.00 93.31 154 THR A O 1
ATOM 1228 N N . LEU A 1 155 ? 5.840 3.721 -10.631 1.00 94.75 155 LEU A N 1
ATOM 1229 C CA . LEU A 1 155 ? 6.026 2.454 -11.338 1.00 94.75 155 LEU A CA 1
ATOM 1230 C C . LEU A 1 155 ? 5.623 2.552 -12.820 1.00 94.75 155 LEU A C 1
ATOM 1232 O O . LEU A 1 155 ? 6.330 2.024 -13.677 1.00 94.75 155 LEU A O 1
ATOM 1236 N N . GLN A 1 156 ? 4.538 3.261 -13.142 1.00 94.50 156 GLN A N 1
ATOM 1237 C CA . GLN A 1 156 ? 4.147 3.539 -14.530 1.00 94.50 156 GLN A CA 1
ATOM 1238 C C . GLN A 1 156 ? 5.201 4.380 -15.262 1.00 94.50 156 GLN A C 1
ATOM 1240 O O . GLN A 1 156 ? 5.571 4.053 -16.390 1.00 94.50 156 GLN A O 1
ATOM 1245 N N . GLN A 1 157 ? 5.727 5.424 -14.617 1.00 94.88 157 GLN A N 1
ATOM 1246 C CA . GLN A 1 157 ? 6.793 6.259 -15.177 1.00 94.88 157 GLN A CA 1
ATOM 1247 C C . GLN A 1 157 ? 8.060 5.445 -15.465 1.00 94.88 157 GLN A C 1
ATOM 1249 O O . GLN A 1 157 ? 8.607 5.533 -16.563 1.00 94.88 157 GLN A O 1
ATOM 1254 N N . LEU A 1 158 ? 8.483 4.593 -14.526 1.00 95.19 158 LEU A N 1
ATOM 1255 C CA . LEU A 1 158 ? 9.641 3.718 -14.707 1.00 95.19 158 LEU A CA 1
ATOM 1256 C C . LEU A 1 158 ? 9.427 2.705 -15.834 1.00 95.19 158 LEU A C 1
ATOM 1258 O O . LEU A 1 158 ? 10.326 2.500 -16.643 1.00 95.19 158 LEU A O 1
ATOM 1262 N N . HIS A 1 159 ? 8.237 2.111 -15.948 1.00 95.25 159 HIS A N 1
ATOM 1263 C CA . HIS A 1 159 ? 7.923 1.224 -17.069 1.00 95.25 159 HIS A CA 1
ATOM 1264 C C . HIS A 1 159 ? 7.988 1.945 -18.420 1.00 95.25 159 HIS A C 1
ATOM 1266 O O . HIS A 1 159 ? 8.534 1.395 -19.378 1.00 95.25 159 HIS A O 1
ATOM 1272 N N . ASN A 1 160 ? 7.489 3.179 -18.497 1.00 95.62 160 ASN A N 1
ATOM 1273 C CA . ASN A 1 160 ? 7.580 3.985 -19.712 1.00 95.62 160 ASN A CA 1
ATOM 1274 C C . ASN A 1 160 ? 9.040 4.288 -20.070 1.00 95.62 160 ASN A C 1
ATOM 1276 O O . ASN A 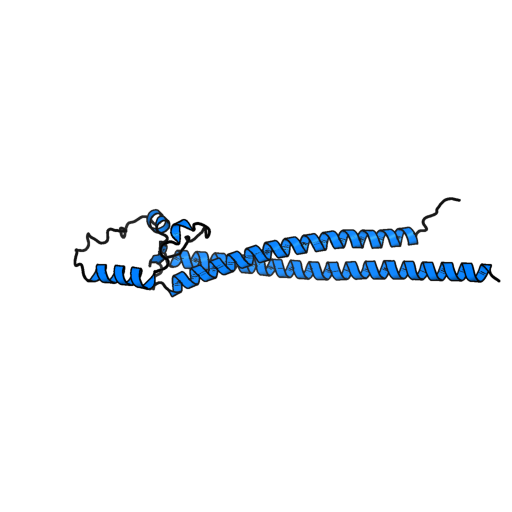1 160 ? 9.437 4.084 -21.216 1.00 95.62 160 ASN A O 1
ATOM 1280 N N . TYR A 1 161 ? 9.850 4.693 -19.091 1.00 94.50 161 TYR A N 1
ATOM 1281 C CA . TYR A 1 161 ? 11.266 4.999 -19.301 1.00 94.50 161 TYR A CA 1
ATOM 1282 C C . TYR A 1 161 ? 12.073 3.751 -19.699 1.00 94.50 161 TYR A C 1
ATOM 1284 O O . TYR A 1 161 ? 12.856 3.776 -20.648 1.00 94.50 161 TYR A O 1
ATOM 1292 N N . ARG A 1 162 ? 11.798 2.605 -19.063 1.00 95.94 162 ARG A N 1
ATOM 1293 C CA . ARG A 1 162 ? 12.355 1.298 -19.442 1.00 95.94 162 ARG A CA 1
ATOM 1294 C C . ARG A 1 162 ? 12.053 0.960 -20.900 1.00 95.94 162 ARG A C 1
ATOM 1296 O O . ARG A 1 162 ? 12.941 0.523 -21.635 1.00 95.94 162 ARG A O 1
ATOM 1303 N N . ASN A 1 163 ? 10.802 1.144 -21.320 1.00 95.19 163 ASN A N 1
ATOM 1304 C CA . ASN A 1 163 ? 10.372 0.843 -22.682 1.00 95.19 163 ASN A CA 1
ATOM 1305 C C . ASN A 1 163 ? 11.044 1.776 -23.694 1.00 95.19 163 ASN A C 1
ATOM 1307 O O . ASN A 1 163 ? 11.516 1.299 -24.722 1.00 95.19 163 ASN A O 1
ATOM 1311 N N . GLN A 1 164 ? 11.152 3.070 -23.384 1.00 94.75 164 GLN A N 1
ATOM 1312 C CA . GLN A 1 164 ? 11.869 4.039 -24.217 1.00 94.75 164 GLN A CA 1
ATOM 1313 C C . GLN A 1 164 ? 13.333 3.633 -24.423 1.00 94.75 164 GLN A C 1
ATOM 1315 O O . GLN A 1 164 ? 13.773 3.541 -25.567 1.00 94.75 164 GLN A O 1
ATOM 1320 N N . ASN A 1 165 ? 14.052 3.291 -23.350 1.00 91.69 165 ASN A N 1
ATOM 1321 C CA . ASN A 1 165 ? 15.451 2.861 -23.444 1.00 91.69 165 ASN A CA 1
ATOM 1322 C C . ASN A 1 165 ? 15.606 1.549 -24.227 1.00 91.69 165 ASN A C 1
ATOM 1324 O O . ASN A 1 165 ? 16.505 1.419 -25.055 1.00 91.69 165 ASN A O 1
ATOM 1328 N N . THR A 1 166 ? 14.689 0.597 -24.029 1.00 92.62 166 THR A N 1
ATOM 1329 C CA . THR A 1 166 ? 14.686 -0.679 -24.765 1.00 92.62 166 THR A CA 1
ATOM 1330 C C . THR A 1 166 ? 14.471 -0.467 -26.265 1.00 92.62 166 THR A C 1
ATOM 1332 O O . THR A 1 166 ? 15.182 -1.043 -27.093 1.00 92.62 166 THR A O 1
ATOM 1335 N N . VAL A 1 167 ? 13.499 0.374 -26.632 1.00 93.81 167 VAL A N 1
ATOM 1336 C CA . VAL A 1 167 ? 13.219 0.722 -28.031 1.00 93.81 167 VAL A CA 1
ATOM 1337 C C . VAL A 1 167 ? 14.400 1.480 -28.638 1.00 93.81 167 VAL A C 1
ATOM 1339 O O . VAL A 1 167 ? 14.811 1.157 -29.750 1.00 93.81 167 VAL A O 1
ATOM 1342 N N . GLY A 1 168 ? 14.992 2.423 -27.900 1.00 91.44 168 GLY A N 1
ATOM 1343 C CA . GLY A 1 168 ? 16.193 3.151 -28.314 1.00 91.44 168 GLY A CA 1
ATOM 1344 C C . GLY A 1 168 ? 17.358 2.213 -28.635 1.00 91.44 168 GLY A C 1
ATOM 1345 O O . GLY A 1 168 ? 17.871 2.233 -29.754 1.00 91.44 168 GLY A O 1
ATOM 1346 N N . ALA A 1 169 ? 17.698 1.312 -27.709 1.00 91.50 169 ALA A N 1
ATOM 1347 C CA . ALA A 1 169 ? 18.769 0.335 -27.899 1.00 91.50 169 ALA A CA 1
ATOM 1348 C C . ALA A 1 169 ? 18.495 -0.581 -29.104 1.00 91.50 169 ALA A C 1
ATOM 1350 O O . ALA A 1 169 ? 19.378 -0.821 -29.928 1.00 91.50 169 ALA A O 1
ATOM 1351 N N . THR A 1 170 ? 17.249 -1.037 -29.262 1.00 91.88 170 THR A N 1
ATOM 1352 C CA . THR A 1 170 ? 16.839 -1.887 -30.393 1.00 91.88 170 THR A CA 1
ATOM 1353 C C . THR A 1 170 ? 16.953 -1.151 -31.730 1.00 91.88 170 THR A C 1
ATOM 1355 O O . THR A 1 170 ? 17.415 -1.728 -32.719 1.00 91.88 170 THR A O 1
ATOM 1358 N N . ASN A 1 171 ? 16.571 0.127 -31.780 1.00 91.31 171 ASN A N 1
ATOM 1359 C CA . ASN A 1 171 ? 16.671 0.953 -32.983 1.00 91.31 171 ASN A CA 1
ATOM 1360 C C . ASN A 1 171 ? 18.129 1.203 -33.384 1.00 91.31 171 ASN A C 1
ATOM 1362 O O . ASN A 1 171 ? 18.460 1.099 -34.571 1.00 91.31 171 ASN A O 1
ATOM 1366 N N . LEU A 1 172 ? 19.005 1.478 -32.413 1.00 89.56 17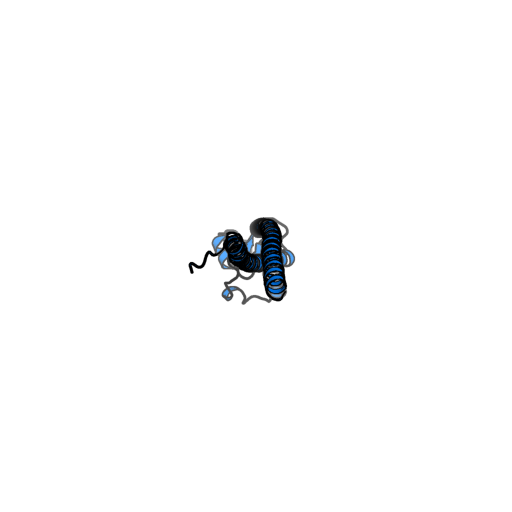2 LEU A N 1
ATOM 1367 C CA . LEU A 1 172 ? 20.441 1.635 -32.648 1.00 89.56 172 LEU A CA 1
ATOM 1368 C C . LEU A 1 172 ? 21.060 0.328 -33.159 1.00 89.56 172 LEU A C 1
ATOM 1370 O O . LEU A 1 172 ? 21.696 0.331 -34.215 1.00 89.56 172 LEU A O 1
ATOM 1374 N N . LEU A 1 173 ? 20.780 -0.804 -32.503 1.00 88.69 173 LEU A N 1
ATOM 1375 C CA . LEU A 1 173 ? 21.222 -2.136 -32.941 1.00 88.69 173 LEU A CA 1
ATOM 1376 C C . LEU A 1 173 ? 20.738 -2.473 -34.359 1.00 88.69 173 LEU A C 1
ATOM 1378 O O . LEU A 1 173 ? 21.510 -2.933 -35.200 1.00 88.69 173 LEU A O 1
ATOM 1382 N N . SER A 1 174 ? 19.472 -2.191 -34.665 1.00 88.88 174 SER A N 1
ATOM 1383 C CA . SER A 1 174 ? 18.890 -2.442 -35.991 1.00 88.88 174 SER A CA 1
ATOM 1384 C C . SER A 1 174 ? 19.512 -1.562 -37.076 1.00 88.88 174 SER A C 1
ATOM 1386 O O . SER A 1 174 ? 19.648 -1.974 -38.230 1.00 88.88 174 SER A O 1
ATOM 1388 N N . THR A 1 175 ? 19.874 -0.327 -36.734 1.00 89.31 175 THR A N 1
ATOM 1389 C CA . THR A 1 175 ? 20.562 0.596 -37.646 1.00 89.31 175 THR A CA 1
ATOM 1390 C C . THR A 1 175 ? 21.989 0.124 -37.902 1.00 89.31 175 THR A C 1
ATOM 1392 O O . THR A 1 175 ? 22.405 0.042 -39.056 1.00 89.31 175 THR A O 1
ATOM 1395 N N . ARG A 1 176 ? 22.696 -0.296 -36.849 1.00 84.50 176 ARG A N 1
ATOM 1396 C CA . ARG A 1 176 ? 24.036 -0.894 -36.920 1.00 84.50 176 ARG A CA 1
ATOM 1397 C C . ARG A 1 176 ? 24.063 -2.128 -37.808 1.00 84.50 176 ARG A C 1
ATOM 1399 O O . ARG A 1 176 ? 24.877 -2.200 -38.725 1.00 84.50 176 ARG A O 1
ATOM 1406 N N . HIS A 1 177 ? 23.133 -3.054 -37.587 1.00 86.31 177 HIS A N 1
ATOM 1407 C CA . HIS A 1 177 ? 23.009 -4.261 -38.395 1.00 86.31 177 HIS A CA 1
ATOM 1408 C C . HIS A 1 177 ? 22.787 -3.928 -39.877 1.00 86.31 177 HIS A C 1
ATOM 1410 O O . HIS A 1 177 ? 23.499 -4.444 -40.735 1.00 86.31 177 HIS A O 1
ATOM 1416 N N . ARG A 1 178 ? 21.869 -3.002 -40.189 1.00 87.88 178 ARG A N 1
ATOM 1417 C CA . ARG A 1 178 ? 21.628 -2.554 -41.572 1.00 87.88 178 ARG A CA 1
ATOM 1418 C C . ARG A 1 178 ? 22.867 -1.931 -42.213 1.00 87.88 178 ARG A C 1
ATOM 1420 O O . ARG A 1 178 ? 23.158 -2.231 -43.367 1.00 87.88 178 ARG A O 1
ATOM 1427 N N . THR A 1 179 ? 23.599 -1.087 -41.490 1.00 86.44 179 THR A N 1
ATOM 1428 C CA . THR A 1 179 ? 24.844 -0.487 -41.991 1.00 86.44 179 THR A CA 1
ATOM 1429 C C . THR A 1 179 ? 25.907 -1.551 -42.259 1.00 86.44 179 THR A C 1
ATOM 1431 O O . THR A 1 179 ? 26.509 -1.544 -43.328 1.00 86.44 179 THR A O 1
ATOM 1434 N N . ALA A 1 180 ? 26.095 -2.501 -41.339 1.00 84.06 180 ALA A N 1
ATOM 1435 C CA . ALA A 1 180 ? 27.040 -3.601 -41.514 1.00 84.06 180 ALA A CA 1
ATOM 1436 C C . ALA A 1 180 ? 26.694 -4.465 -42.738 1.00 84.06 180 ALA A C 1
ATOM 1438 O O . ALA A 1 180 ? 27.569 -4.754 -43.551 1.00 84.06 180 ALA A O 1
ATOM 1439 N N . MET A 1 181 ? 25.414 -4.811 -42.920 1.00 87.94 181 MET A N 1
ATOM 1440 C CA . MET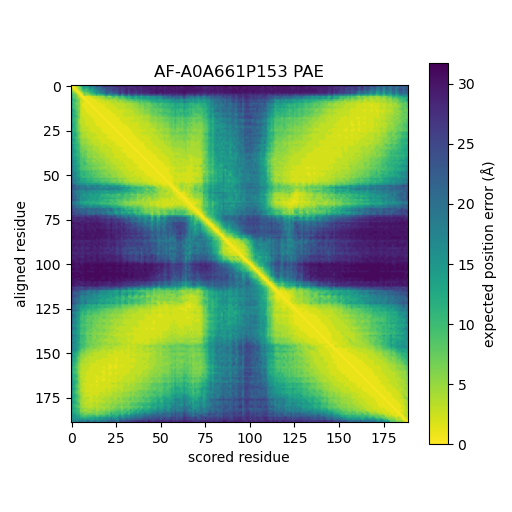 A 1 181 ? 24.952 -5.575 -44.084 1.00 87.94 181 MET A CA 1
ATOM 1441 C C . MET A 1 181 ? 25.206 -4.835 -45.402 1.00 87.94 181 MET A C 1
ATOM 1443 O O . MET A 1 181 ? 25.729 -5.441 -46.331 1.00 87.94 181 MET A O 1
ATOM 1447 N N . LYS A 1 182 ? 24.940 -3.522 -45.468 1.00 87.50 182 LYS A N 1
ATOM 1448 C CA . LYS A 1 182 ? 25.247 -2.707 -46.658 1.00 87.50 182 LYS A CA 1
ATOM 1449 C C . LYS A 1 182 ? 26.738 -2.686 -46.998 1.00 87.50 182 LYS A C 1
ATOM 1451 O O . LYS A 1 182 ? 27.097 -2.748 -48.169 1.00 87.50 182 LYS A O 1
ATOM 1456 N N . ILE A 1 183 ? 27.609 -2.592 -45.990 1.00 84.06 183 ILE A N 1
ATOM 1457 C CA . ILE A 1 183 ? 29.066 -2.637 -46.199 1.00 84.06 183 ILE A CA 1
ATOM 1458 C C . ILE A 1 183 ? 29.473 -4.004 -46.765 1.00 84.06 183 ILE A C 1
ATOM 1460 O O . ILE A 1 183 ? 30.225 -4.064 -47.734 1.00 84.06 183 ILE A O 1
ATOM 1464 N N . LEU A 1 184 ? 28.944 -5.095 -46.200 1.00 81.50 184 LEU A N 1
ATOM 1465 C CA . LEU A 1 184 ? 29.223 -6.458 -46.663 1.00 81.50 184 LEU A CA 1
ATOM 1466 C C . LEU A 1 184 ? 28.711 -6.721 -48.086 1.00 81.50 184 LEU A C 1
ATOM 1468 O O . LEU A 1 184 ? 29.374 -7.421 -48.847 1.00 81.50 184 LEU A O 1
ATOM 1472 N N . GLU A 1 185 ? 27.550 -6.177 -48.452 1.00 85.50 185 GLU A N 1
ATOM 1473 C CA . GLU A 1 185 ? 27.027 -6.229 -49.823 1.00 85.50 185 GLU A CA 1
ATOM 1474 C C . GLU A 1 185 ? 27.942 -5.483 -50.798 1.00 85.50 185 GLU A C 1
ATOM 1476 O O . GLU A 1 185 ? 28.287 -6.027 -51.843 1.00 85.50 185 GLU A O 1
ATOM 1481 N N . GLY A 1 186 ? 28.402 -4.282 -50.430 1.00 79.69 186 GLY A N 1
ATOM 1482 C CA . GLY A 1 186 ? 29.326 -3.490 -51.245 1.00 79.69 186 GLY A CA 1
ATOM 1483 C C . GLY A 1 186 ? 30.715 -4.112 -51.421 1.00 79.69 186 GLY A C 1
ATOM 1484 O O . GLY A 1 186 ? 31.404 -3.771 -52.371 1.00 79.69 186 GLY A O 1
ATOM 1485 N N . TRP A 1 187 ? 31.128 -5.027 -50.539 1.00 74.31 187 TRP A N 1
ATOM 1486 C CA . TRP A 1 187 ? 32.389 -5.777 -50.658 1.00 74.31 187 TRP A CA 1
ATOM 1487 C C . TRP A 1 187 ? 32.293 -7.017 -51.557 1.00 74.31 187 TRP A C 1
ATOM 1489 O O . TRP A 1 187 ? 33.318 -7.601 -51.900 1.00 74.31 187 TRP A O 1
ATOM 1499 N N . LYS A 1 188 ? 31.077 -7.465 -51.894 1.00 67.25 188 LYS A N 1
ATOM 1500 C CA . LYS A 1 188 ? 30.845 -8.627 -52.769 1.00 67.25 188 LYS A CA 1
ATOM 1501 C C . LYS A 1 188 ? 30.695 -8.258 -54.251 1.00 67.25 188 LYS A C 1
ATOM 1503 O O . LYS A 1 188 ? 30.600 -9.177 -55.064 1.00 67.25 188 LYS A O 1
ATOM 1508 N N . GLY A 1 189 ? 30.626 -6.967 -54.578 1.00 53.38 189 GLY A N 1
ATOM 1509 C CA . GLY A 1 189 ? 30.644 -6.437 -55.948 1.00 53.38 189 GLY A CA 1
ATOM 1510 C C . GLY A 1 189 ? 32.036 -5.980 -56.345 1.00 53.38 189 GLY A C 1
ATOM 1511 O O . GL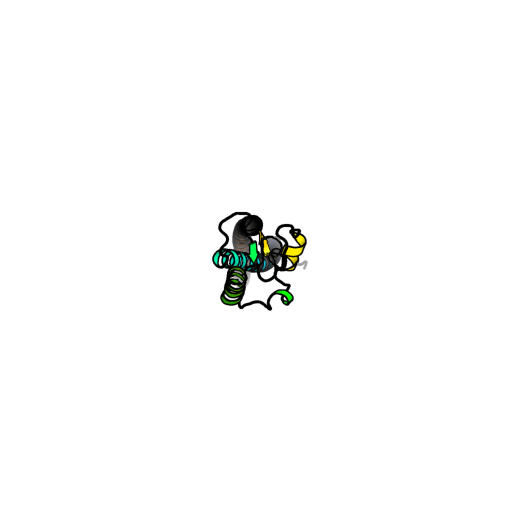Y A 1 189 ? 32.349 -6.107 -57.547 1.00 53.38 189 GLY A O 1
#

Secondary structure (DSSP, 8-state):
------HHHHHHHHHHHHHHHHHHHHHHHHHHHHHHHHHHHHHHHHHHHHHHHHHHS---STTSEEE-TT-SS-TT-GGGGGG--HHHHHHHHHHHHHHS---TT--TTS-TT--HHHHHHHTEEEHHHHHHHHHHHHHHHHHHHHHHHHHHHHHHHHHHHHHHHHHHHHHHHHHHHHHHHHHHHHT--

Mean predicted aligned error: 12.77 Å

Solvent-accessible surface area (backbone atoms only — not comparable to full-atom values): 10624 Å² total; per-residue (Å²): 134,80,85,70,75,44,75,66,56,52,51,35,50,50,30,51,51,50,35,53,55,44,52,52,50,49,52,52,51,53,52,50,50,53,54,49,50,53,50,48,53,54,48,52,54,50,48,50,52,54,50,51,24,56,73,70,33,90,58,85,51,59,77,29,67,28,59,34,80,24,38,95,87,50,81,78,42,66,88,56,55,82,64,86,57,55,71,63,51,52,50,46,50,58,46,56,59,66,73,52,88,63,64,100,83,64,64,66,93,61,45,94,78,53,51,68,66,61,37,48,74,74,22,33,40,37,38,49,56,56,51,50,50,45,51,54,51,49,52,54,48,49,55,53,48,55,53,50,52,52,53,50,54,52,46,51,52,48,52,51,52,36,48,51,31,51,51,50,31,52,52,52,53,53,49,51,52,52,52,53,50,53,53,55,55,64,72,74,111

Radius of gyration: 32.7 Å; Cα contacts (8 Å, |Δi|>4): 116; chains: 1; bounding box: 76×26×103 Å

Nearest PDB structures (foldseek):
  5nnv-assembly1_A  TM=3.587E-01  e=2.869E+00  Bacillus subtilis subsp. subtilis str. 168
  7zr1-assembly1_C  TM=2.605E-01  e=1.937E+00  Thermochaetoides thermophila

Foldseek 3Di:
DDPCCDPLVVVLVVLVVLLVVLVVVLVVLVVVLVVLVVVLVVLVVLLVQLVVQVVLDPDDDQQDKTAGQCFLPGNPPVVRNPPVPCNCVVVVVVVVVVVDPDPPVPPPVAPPPRPQVVCRVNRIDGNNSSVVSSVVSVVVSVVSVVVSVVSVVVSVVSVVSSVVSVVVSVVSVVVVVVVVVVVVVVVVD